Protein AF-A0AAU4YEI7-F1 (afdb_monomer_lite)

Structure (mmCIF, N/CA/C/O backbone):
data_AF-A0AAU4YEI7-F1
#
_entry.id   AF-A0AAU4YEI7-F1
#
loop_
_atom_site.group_PDB
_atom_site.id
_atom_site.type_symbol
_atom_site.label_atom_id
_atom_site.label_alt_id
_atom_site.label_comp_id
_atom_site.label_asym_id
_atom_site.label_entity_id
_atom_site.label_seq_id
_atom_site.pdbx_PDB_ins_code
_atom_site.Cartn_x
_atom_site.Cartn_y
_atom_site.Cartn_z
_atom_site.occupancy
_atom_site.B_iso_or_equiv
_atom_site.auth_seq_id
_atom_site.auth_comp_id
_atom_site.auth_asym_id
_atom_site.auth_atom_id
_atom_site.pdbx_PDB_model_num
ATOM 1 N N . MET A 1 1 ? -24.429 13.355 9.493 1.00 30.48 1 MET A N 1
ATOM 2 C CA . MET A 1 1 ? -24.087 12.668 8.229 1.00 30.48 1 MET A CA 1
ATOM 3 C C . MET A 1 1 ? -22.661 12.158 8.358 1.00 30.48 1 MET A C 1
ATOM 5 O O . MET A 1 1 ? -21.833 12.965 8.766 1.00 30.48 1 MET A O 1
ATOM 9 N N . PRO A 1 2 ? -22.349 10.875 8.114 1.00 37.34 2 PRO A N 1
ATOM 10 C CA . PRO A 1 2 ? -20.965 10.431 8.141 1.00 37.34 2 PRO A CA 1
ATOM 11 C C . PRO A 1 2 ? -20.303 10.882 6.838 1.00 37.34 2 PRO A C 1
ATOM 13 O O . PRO A 1 2 ? -20.630 10.393 5.761 1.00 37.34 2 PRO A O 1
ATOM 16 N N . SER A 1 3 ? -19.401 11.853 6.934 1.00 35.84 3 SER A N 1
ATOM 17 C CA . SER A 1 3 ? -18.434 12.154 5.884 1.00 35.84 3 SER A CA 1
ATOM 18 C C . SER A 1 3 ? -17.456 10.980 5.812 1.00 35.84 3 SER A C 1
ATOM 20 O O . SER A 1 3 ? -16.464 10.949 6.540 1.00 35.84 3 SER A O 1
ATOM 22 N N . GLY A 1 4 ? -17.804 9.960 5.026 1.00 42.59 4 GLY A N 1
ATOM 23 C CA . GLY A 1 4 ? -16.886 8.878 4.687 1.00 42.59 4 GLY A CA 1
ATOM 24 C C . GLY A 1 4 ? -15.695 9.446 3.922 1.00 42.59 4 GLY A C 1
ATOM 25 O O . GLY A 1 4 ? -15.856 10.381 3.137 1.00 42.59 4 GLY A O 1
ATOM 26 N N . LEU A 1 5 ? -14.502 8.914 4.179 1.00 44.06 5 LEU A N 1
ATOM 27 C CA . LEU A 1 5 ? -13.356 9.128 3.301 1.00 44.06 5 LEU A CA 1
ATOM 28 C C . LEU A 1 5 ? -13.780 8.661 1.900 1.00 44.06 5 LEU A C 1
ATOM 30 O O . LEU A 1 5 ? -14.183 7.508 1.739 1.00 44.06 5 LEU A O 1
ATOM 34 N N . GLY A 1 6 ? -13.790 9.577 0.928 1.00 38.44 6 GLY A N 1
ATOM 35 C CA . GLY A 1 6 ? -14.103 9.257 -0.461 1.00 38.44 6 GLY A CA 1
ATOM 36 C C . GLY A 1 6 ? -13.169 8.186 -1.017 1.00 38.44 6 GLY A C 1
ATOM 37 O O . GLY A 1 6 ? -12.098 7.927 -0.465 1.00 38.44 6 GLY A O 1
ATOM 38 N N . GLY A 1 7 ? -13.611 7.526 -2.089 1.00 37.34 7 GLY A N 1
ATOM 39 C CA . GLY A 1 7 ? -12.938 6.361 -2.659 1.00 37.34 7 GLY A CA 1
ATOM 40 C C . GLY A 1 7 ? -11.453 6.611 -2.917 1.00 37.34 7 GLY A C 1
ATOM 41 O O . GLY A 1 7 ? -11.084 7.507 -3.671 1.00 37.34 7 GLY A O 1
ATOM 42 N N . ILE A 1 8 ? -10.602 5.800 -2.294 1.00 43.31 8 ILE A N 1
ATOM 43 C CA . ILE A 1 8 ? -9.169 5.784 -2.571 1.00 43.31 8 ILE A CA 1
ATOM 44 C C . ILE A 1 8 ? -8.964 5.017 -3.875 1.00 43.31 8 ILE A C 1
ATOM 46 O O . ILE A 1 8 ? -9.230 3.816 -3.942 1.00 43.31 8 ILE A O 1
ATOM 50 N N . VAL A 1 9 ? -8.479 5.702 -4.909 1.00 44.22 9 VAL A N 1
ATOM 51 C CA . VAL A 1 9 ? -8.045 5.055 -6.150 1.00 44.22 9 VAL A CA 1
ATOM 52 C C . VAL A 1 9 ? -6.569 4.695 -6.010 1.00 44.22 9 VAL A C 1
ATOM 54 O O . VAL A 1 9 ? -5.694 5.560 -6.035 1.00 44.22 9 VAL A O 1
ATOM 57 N N . LEU A 1 10 ? -6.301 3.399 -5.855 1.00 48.78 10 LEU A N 1
ATOM 58 C CA . LEU A 1 10 ? -4.968 2.817 -5.996 1.00 48.78 10 LEU A CA 1
ATOM 59 C C . LEU A 1 10 ? -4.682 2.659 -7.486 1.00 48.78 10 LEU A C 1
ATOM 61 O O . LEU A 1 10 ? -5.135 1.707 -8.120 1.00 48.78 10 LEU A O 1
ATOM 65 N N . GLN A 1 11 ? -3.944 3.606 -8.046 1.00 58.12 11 GLN A N 1
ATOM 66 C CA . GLN A 1 11 ? -3.497 3.548 -9.430 1.00 58.12 11 GLN A CA 1
ATOM 67 C C . GLN A 1 11 ? -1.992 3.299 -9.447 1.00 58.12 11 GLN A C 1
ATOM 69 O O . GLN A 1 11 ? -1.275 3.735 -8.553 1.00 58.12 11 GLN A O 1
ATOM 74 N N . LEU A 1 12 ? -1.514 2.566 -10.443 1.00 53.91 12 LEU A N 1
ATOM 75 C CA . LEU A 1 12 ? -0.095 2.331 -10.646 1.00 53.91 12 LEU A CA 1
ATOM 76 C C . LEU A 1 12 ? 0.230 2.797 -12.061 1.00 53.91 12 LEU A C 1
ATOM 78 O O . LEU A 1 12 ? -0.452 2.420 -13.015 1.00 53.91 12 LEU A O 1
ATOM 82 N N . CYS A 1 13 ? 1.210 3.684 -12.186 1.00 49.12 13 CYS A N 1
ATOM 83 C CA . CYS A 1 13 ? 1.547 4.317 -13.453 1.00 49.12 13 CYS A CA 1
ATOM 84 C C . CYS A 1 13 ? 2.979 3.959 -13.831 1.00 49.12 13 CYS A C 1
ATOM 86 O O . CYS A 1 13 ? 3.903 4.131 -13.038 1.00 49.12 13 CYS A O 1
ATOM 88 N N . ARG A 1 14 ? 3.178 3.534 -15.080 1.00 47.06 14 ARG A N 1
ATOM 89 C CA . ARG A 1 14 ? 4.497 3.573 -15.709 1.00 47.06 14 ARG A CA 1
ATOM 90 C C . ARG A 1 14 ? 4.737 5.005 -16.181 1.00 47.06 14 ARG A C 1
ATOM 92 O O . ARG A 1 14 ? 3.956 5.526 -16.977 1.00 47.06 14 ARG A O 1
ATOM 99 N N . ALA A 1 15 ? 5.797 5.651 -15.702 1.00 45.31 15 ALA A N 1
ATOM 100 C CA . ALA A 1 15 ? 6.213 6.927 -16.268 1.00 45.31 15 ALA A CA 1
ATOM 101 C C . ALA A 1 15 ? 6.751 6.667 -17.684 1.00 45.31 15 ALA A C 1
ATOM 103 O O . ALA A 1 15 ? 7.748 5.967 -17.853 1.00 45.31 15 ALA A O 1
ATOM 104 N N . ALA A 1 16 ? 6.063 7.174 -18.708 1.00 44.84 16 ALA A N 1
ATOM 105 C CA . ALA A 1 16 ? 6.538 7.065 -20.080 1.00 44.84 16 ALA A CA 1
ATOM 106 C C . ALA A 1 16 ? 7.831 7.877 -20.247 1.00 44.84 16 ALA A C 1
ATOM 108 O O . ALA A 1 16 ? 7.880 9.061 -19.907 1.00 44.84 16 ALA A O 1
ATOM 109 N N . ASP A 1 17 ? 8.860 7.233 -20.791 1.00 43.81 17 ASP A N 1
ATOM 110 C CA . ASP A 1 17 ? 10.130 7.868 -21.122 1.00 43.81 17 ASP A CA 1
ATOM 111 C C . ASP A 1 17 ? 9.895 8.931 -22.209 1.00 43.81 17 ASP A C 1
ATOM 113 O O . ASP A 1 17 ? 9.336 8.656 -23.277 1.00 43.81 17 ASP A O 1
ATOM 117 N N . SER A 1 18 ? 10.276 10.175 -21.929 1.00 42.94 18 SER A N 1
ATOM 118 C CA . SER A 1 18 ? 9.958 11.349 -22.742 1.00 42.94 18 SER A CA 1
ATOM 119 C C . SER A 1 18 ? 10.780 11.392 -24.037 1.00 42.94 18 SER A C 1
ATOM 121 O O . SER A 1 18 ? 11.763 12.119 -24.161 1.00 42.94 18 SER A O 1
ATOM 123 N N . ARG A 1 19 ? 10.356 10.635 -25.059 1.00 45.50 19 ARG A N 1
ATOM 124 C CA . ARG A 1 19 ? 10.844 10.801 -26.439 1.00 45.50 19 ARG A CA 1
ATOM 125 C C . ARG A 1 19 ? 9.947 11.740 -27.247 1.00 45.50 19 ARG A C 1
ATOM 127 O O . ARG A 1 19 ? 8.724 11.713 -27.179 1.00 45.50 19 ARG A O 1
ATOM 134 N N . THR A 1 20 ? 10.618 12.591 -28.011 1.00 48.22 20 THR A N 1
ATOM 135 C CA . THR A 1 20 ? 10.152 13.754 -28.773 1.00 48.22 20 THR A CA 1
ATOM 136 C C . THR A 1 20 ? 8.913 13.472 -29.639 1.00 48.22 20 THR A C 1
ATOM 138 O O . THR A 1 20 ? 8.994 12.762 -30.640 1.00 48.22 20 THR A O 1
ATOM 141 N N . ALA A 1 21 ? 7.766 14.065 -29.295 1.00 42.81 21 ALA A N 1
ATOM 142 C CA . ALA A 1 21 ? 6.537 13.952 -30.082 1.00 42.81 21 ALA A CA 1
ATOM 143 C C . ALA A 1 21 ? 6.553 14.906 -31.295 1.00 42.81 21 ALA A C 1
ATOM 145 O O . ALA A 1 21 ? 6.668 16.122 -31.143 1.00 42.81 21 ALA A O 1
ATOM 146 N N . ARG A 1 22 ? 6.407 14.356 -32.510 1.00 49.16 22 ARG A N 1
ATOM 147 C CA . ARG A 1 22 ? 5.998 15.103 -33.714 1.00 49.16 22 ARG A CA 1
ATOM 148 C C . ARG A 1 22 ? 4.485 15.328 -33.670 1.00 49.16 22 ARG A C 1
ATOM 150 O O . ARG A 1 22 ? 3.746 14.378 -33.433 1.00 49.16 22 ARG A O 1
ATOM 157 N N . SER A 1 23 ? 4.036 16.551 -33.950 1.00 52.66 23 SER A N 1
ATOM 158 C CA . SER A 1 23 ? 2.614 16.917 -34.018 1.00 52.66 23 SER A CA 1
ATOM 159 C C . SER A 1 23 ? 1.862 16.119 -35.096 1.00 52.66 23 SER A C 1
ATOM 161 O O . SER A 1 23 ? 2.206 16.250 -36.275 1.00 52.66 23 SER A O 1
ATOM 163 N N . PRO A 1 24 ? 0.821 15.335 -34.755 1.00 55.19 24 PRO A N 1
ATOM 164 C CA . PRO A 1 24 ? -0.086 14.762 -35.742 1.00 55.19 24 PRO A CA 1
ATOM 165 C C . PRO A 1 24 ? -1.168 15.777 -36.141 1.00 55.19 24 PRO A C 1
ATOM 167 O O . PRO A 1 24 ? -1.613 16.590 -35.332 1.00 55.19 24 PRO A O 1
ATOM 170 N N . SER A 1 25 ? -1.596 15.715 -37.403 1.00 58.47 25 SER A N 1
ATOM 171 C CA . SER A 1 25 ? -2.730 16.483 -37.938 1.00 58.47 25 SER A CA 1
ATOM 172 C C . SER A 1 25 ? -4.076 15.967 -37.394 1.00 58.47 25 SER A C 1
ATOM 174 O O . SER A 1 25 ? -4.176 14.784 -37.063 1.00 58.47 25 SER A O 1
ATOM 176 N N . PRO A 1 26 ? -5.123 16.811 -37.307 1.00 59.41 26 PRO A N 1
ATOM 177 C CA . PRO A 1 26 ? -6.391 16.442 -36.689 1.00 59.41 26 PRO A CA 1
ATOM 178 C C . PRO A 1 26 ? -7.298 15.696 -37.680 1.00 59.41 26 PRO A C 1
ATOM 180 O O . PRO A 1 26 ? -8.096 16.306 -38.389 1.00 59.41 26 PRO A O 1
ATOM 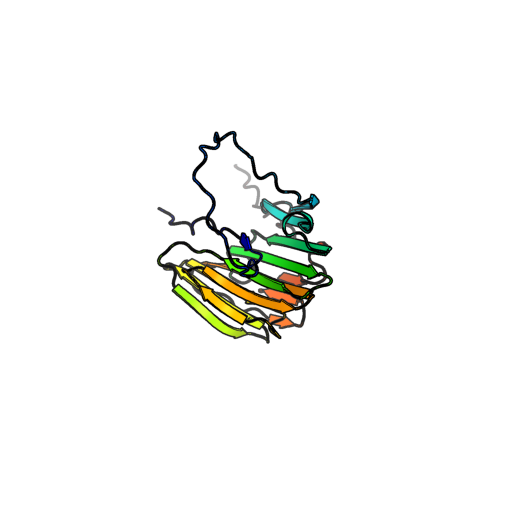183 N N . GLU A 1 27 ? -7.214 14.368 -37.715 1.00 57.75 27 GLU A N 1
ATOM 184 C CA . GLU A 1 27 ? -8.266 13.537 -38.311 1.00 57.75 27 GLU A CA 1
ATOM 185 C C . GLU A 1 27 ? -9.314 13.171 -37.252 1.00 57.75 27 GLU A C 1
ATOM 187 O O . GLU A 1 27 ? -8.992 12.700 -36.159 1.00 57.75 27 GLU A O 1
ATOM 192 N N . ARG A 1 28 ? -10.593 13.397 -37.582 1.00 58.09 28 ARG A N 1
ATOM 193 C CA . ARG A 1 28 ? -11.749 12.993 -36.769 1.00 58.09 28 ARG A CA 1
ATOM 194 C C . ARG A 1 28 ? -11.794 11.466 -36.665 1.00 58.09 28 ARG A C 1
ATOM 196 O O . ARG A 1 28 ? -12.335 10.812 -37.552 1.00 58.09 28 ARG A O 1
ATOM 203 N N . ARG A 1 29 ? -11.274 10.903 -35.573 1.00 50.47 29 ARG A N 1
ATOM 204 C CA . ARG A 1 29 ? -11.556 9.514 -35.190 1.00 50.47 29 ARG A CA 1
ATOM 205 C C . ARG A 1 2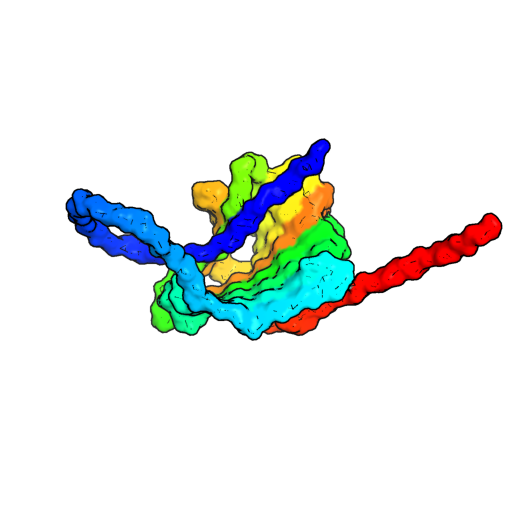9 ? -12.920 9.446 -34.512 1.00 50.47 29 ARG A C 1
ATOM 207 O O . ARG A 1 29 ? -13.190 10.180 -33.565 1.00 50.47 29 ARG A O 1
ATOM 214 N N . SER A 1 30 ? -13.778 8.579 -35.038 1.00 53.47 30 SER A N 1
ATOM 215 C CA . SER A 1 30 ? -15.005 8.140 -34.385 1.00 53.47 30 SER A CA 1
ATOM 216 C C . SER A 1 30 ? -14.660 7.521 -33.033 1.00 53.47 30 SER A C 1
ATOM 218 O O . SER A 1 30 ? -13.839 6.608 -32.971 1.00 53.47 30 SER A O 1
ATOM 220 N N . VAL A 1 31 ? -15.300 8.021 -31.978 1.00 52.00 31 VAL A N 1
ATOM 221 C CA . VAL A 1 31 ? -15.289 7.468 -30.620 1.00 52.00 31 VAL A CA 1
ATOM 222 C C . VAL A 1 31 ? -16.149 6.202 -30.639 1.00 52.00 31 VAL A C 1
ATOM 224 O O . VAL A 1 31 ? -17.296 6.212 -30.216 1.00 52.00 31 VAL A O 1
ATOM 227 N N . ALA A 1 32 ? -15.658 5.150 -31.288 1.00 53.41 32 ALA A N 1
ATOM 228 C CA . ALA A 1 32 ? -16.102 3.809 -30.951 1.00 53.41 32 ALA A CA 1
ATOM 229 C C . ALA A 1 32 ? -15.330 3.452 -29.685 1.00 53.41 32 ALA A C 1
ATOM 231 O O . ALA A 1 32 ? -14.108 3.595 -29.674 1.00 53.41 32 ALA A O 1
ATOM 232 N N . ASP A 1 33 ? -16.069 3.111 -28.636 1.00 50.59 33 ASP A N 1
ATOM 233 C CA . ASP A 1 33 ? -15.592 2.768 -27.303 1.00 50.59 33 ASP A CA 1
ATOM 234 C C . ASP A 1 33 ? -14.493 1.702 -27.380 1.00 50.59 33 ASP A C 1
ATOM 236 O O . ASP A 1 33 ? -14.754 0.501 -27.396 1.00 50.59 33 ASP A O 1
ATOM 240 N N . ASP A 1 34 ? -13.244 2.154 -27.470 1.00 51.34 34 ASP A N 1
ATOM 241 C CA . ASP A 1 34 ? -12.070 1.323 -27.253 1.00 51.34 34 ASP A CA 1
ATOM 242 C C . ASP A 1 34 ? -12.012 1.132 -25.736 1.00 51.34 34 ASP A C 1
ATOM 244 O O . ASP A 1 34 ? -11.332 1.864 -25.009 1.00 51.34 34 ASP A O 1
ATOM 24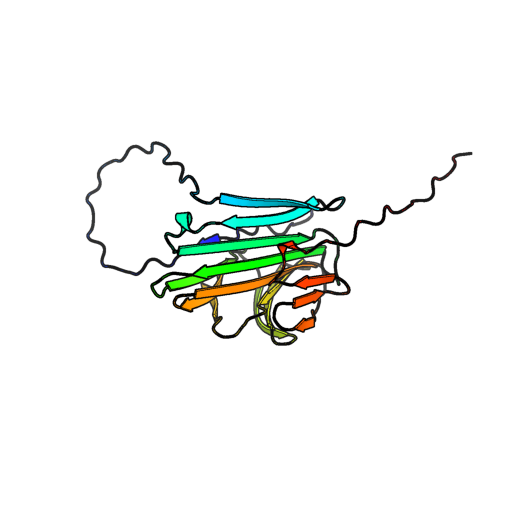8 N N . GLU A 1 35 ? -12.876 0.241 -25.235 1.00 55.97 35 GLU A N 1
ATOM 249 C CA . GLU A 1 35 ? -12.800 -0.249 -23.870 1.00 55.97 35 GLU A CA 1
ATOM 250 C C . GLU A 1 35 ? -11.360 -0.709 -23.682 1.00 55.97 35 GLU A C 1
ATOM 252 O O . GLU A 1 35 ? -10.911 -1.679 -24.294 1.00 55.97 35 GLU A O 1
ATOM 257 N N . CYS A 1 36 ? -10.604 0.036 -22.879 1.00 61.44 36 CYS A N 1
ATOM 258 C CA . CYS A 1 36 ? -9.258 -0.344 -22.497 1.00 61.44 36 CYS A CA 1
ATOM 259 C C . CYS A 1 36 ? -9.388 -1.582 -21.602 1.00 61.44 36 CYS A C 1
ATOM 261 O O . CYS A 1 36 ? -9.448 -1.483 -20.376 1.00 61.44 36 CYS A O 1
ATOM 263 N N . LEU A 1 37 ? -9.551 -2.749 -22.229 1.00 74.88 37 LEU A N 1
ATOM 264 C CA . LEU A 1 37 ? -9.677 -4.020 -21.544 1.00 74.88 37 LEU A CA 1
ATOM 265 C C . LEU A 1 37 ? -8.350 -4.279 -20.840 1.00 74.88 37 LEU A C 1
ATOM 267 O O . LEU A 1 37 ? -7.306 -4.431 -21.480 1.00 74.88 37 LEU A O 1
ATOM 271 N N . GLY A 1 38 ? -8.391 -4.319 -19.509 1.00 83.56 38 GLY A N 1
ATOM 272 C CA . GLY A 1 38 ? -7.241 -4.727 -18.718 1.00 83.56 38 GLY A CA 1
ATOM 273 C C . GLY A 1 38 ? -6.786 -6.118 -19.161 1.00 83.56 38 GLY A C 1
ATOM 274 O O . GLY A 1 38 ? -7.562 -7.068 -19.139 1.00 83.56 38 GLY A O 1
ATOM 275 N N . ARG A 1 39 ? -5.515 -6.242 -19.538 1.00 92.06 39 ARG A N 1
ATOM 276 C CA . ARG A 1 39 ? -4.830 -7.492 -19.902 1.00 92.06 39 ARG A CA 1
ATOM 277 C C . ARG A 1 39 ? -4.277 -8.239 -18.679 1.00 92.06 39 ARG A C 1
ATOM 279 O O . ARG A 1 39 ? -3.418 -9.100 -18.826 1.00 92.06 39 ARG A O 1
ATOM 286 N N . GLY A 1 40 ? -4.714 -7.879 -17.473 1.00 93.38 40 GLY A N 1
ATOM 287 C CA . GLY A 1 40 ? -4.292 -8.542 -16.238 1.00 93.38 40 GLY A CA 1
ATOM 288 C C . GLY A 1 40 ? -5.049 -9.846 -15.993 1.00 93.38 40 GLY A C 1
ATOM 289 O O . GLY A 1 40 ? -6.136 -10.053 -16.530 1.00 93.38 40 GLY A O 1
ATOM 290 N N . ALA A 1 41 ? -4.495 -10.702 -15.142 1.00 96.75 41 ALA A N 1
ATOM 291 C CA . ALA A 1 41 ? -5.107 -11.944 -14.692 1.00 96.75 41 ALA A CA 1
ATOM 292 C C . ALA A 1 41 ? -5.251 -11.955 -13.165 1.00 96.75 41 ALA A C 1
ATOM 294 O O . ALA A 1 41 ? -4.359 -11.523 -12.436 1.00 96.75 41 ALA A O 1
ATOM 295 N N . THR A 1 42 ? -6.369 -12.483 -12.667 1.00 97.69 42 THR A N 1
ATOM 296 C CA . THR A 1 42 ? -6.492 -12.869 -11.256 1.00 97.69 42 THR A CA 1
ATOM 297 C C . THR A 1 42 ? -5.899 -14.258 -11.080 1.00 97.69 42 THR A C 1
ATOM 299 O O . THR A 1 42 ? -6.356 -15.204 -11.717 1.00 97.69 42 THR A O 1
ATOM 302 N N . LEU A 1 43 ? -4.890 -14.372 -10.220 1.00 97.94 43 LEU A N 1
ATOM 303 C CA . LEU A 1 43 ? -4.231 -15.636 -9.895 1.00 97.94 43 LEU A CA 1
ATOM 304 C C . LEU A 1 43 ? -4.976 -16.367 -8.776 1.00 97.94 43 LEU A C 1
ATOM 306 O O . LEU A 1 43 ? -5.217 -17.569 -8.858 1.00 97.94 43 LEU A O 1
ATOM 310 N N . GLU A 1 44 ? -5.387 -15.623 -7.748 1.00 98.25 44 GLU A N 1
ATOM 311 C CA . GLU A 1 44 ? -6.144 -16.142 -6.613 1.00 98.25 44 GLU A CA 1
ATOM 312 C C . GLU A 1 44 ? -7.087 -15.064 -6.071 1.00 98.25 44 GLU A C 1
ATOM 314 O O . GLU A 1 44 ? -6.757 -13.878 -6.045 1.00 98.25 44 GLU A O 1
ATOM 319 N N . SER A 1 45 ? -8.261 -15.473 -5.595 1.00 98.00 45 SER A N 1
ATOM 320 C CA . SER A 1 45 ? -9.121 -14.630 -4.771 1.00 98.00 45 SER A CA 1
ATOM 321 C C . SER A 1 45 ? -9.846 -15.477 -3.734 1.00 98.00 45 SER A C 1
ATOM 323 O O . SER A 1 45 ? -10.309 -16.579 -4.032 1.00 98.00 45 SER A O 1
ATOM 325 N N . ARG A 1 46 ? -9.958 -14.957 -2.513 1.00 97.44 46 ARG A N 1
ATOM 326 C CA . ARG A 1 46 ? -10.723 -15.588 -1.433 1.00 97.44 46 ARG A CA 1
ATOM 327 C C . ARG A 1 46 ? -11.305 -14.534 -0.504 1.00 97.44 46 ARG A C 1
ATOM 329 O O . ARG A 1 46 ? -10.647 -13.549 -0.181 1.00 97.44 46 ARG A O 1
ATOM 336 N N . ALA A 1 47 ? -12.524 -14.766 -0.040 1.00 96.94 47 ALA A N 1
ATOM 337 C CA . ALA A 1 47 ? -13.133 -13.956 1.007 1.00 96.94 47 ALA A CA 1
ATOM 338 C C . ALA A 1 47 ? -12.737 -14.485 2.390 1.00 96.94 47 ALA A C 1
ATOM 340 O O . ALA A 1 47 ? -12.551 -15.689 2.578 1.00 96.94 47 ALA A O 1
ATOM 341 N N . TYR A 1 48 ? -12.649 -13.588 3.368 1.00 94.94 48 TYR A N 1
ATOM 342 C CA . TYR A 1 48 ? -12.533 -13.962 4.770 1.00 94.94 48 TYR A CA 1
ATOM 343 C C . TYR A 1 48 ? -13.915 -14.062 5.408 1.00 94.94 48 TYR A C 1
ATOM 345 O O . TYR A 1 48 ? -14.741 -13.151 5.305 1.00 94.94 48 TYR A O 1
ATOM 353 N N . GLU A 1 49 ? -14.159 -15.177 6.088 1.00 91.25 49 GLU A N 1
ATOM 354 C CA . GLU A 1 49 ? -15.433 -15.445 6.742 1.00 91.25 49 GLU A CA 1
ATOM 355 C C . GLU A 1 49 ? -15.751 -14.383 7.807 1.00 91.25 49 GLU A C 1
ATOM 357 O O . GLU A 1 49 ? -14.901 -14.004 8.613 1.00 91.25 49 GLU A O 1
ATOM 362 N N . GLY A 1 50 ? -16.990 -13.885 7.795 1.00 88.69 50 GLY A N 1
ATOM 363 C CA . GLY A 1 50 ? -17.530 -13.054 8.873 1.00 88.69 50 GLY A CA 1
ATOM 364 C C . GLY A 1 50 ? -17.006 -11.616 8.968 1.00 88.69 50 GLY A C 1
ATOM 365 O O . GLY A 1 50 ? -17.277 -10.968 9.977 1.00 88.69 50 GLY A O 1
ATOM 366 N N . GLN A 1 51 ? -16.276 -11.104 7.969 1.00 88.50 51 GLN A N 1
ATOM 367 C CA . GLN A 1 51 ? -15.787 -9.714 7.986 1.00 88.50 51 GLN A CA 1
ATOM 368 C C . GLN A 1 51 ? -15.910 -8.947 6.660 1.00 88.50 51 GLN A C 1
ATOM 370 O O . GLN A 1 51 ? -15.800 -7.728 6.660 1.00 88.50 51 GLN A O 1
ATOM 375 N N . GLY A 1 52 ? -16.143 -9.620 5.527 1.00 86.56 52 GLY A N 1
ATOM 376 C CA . GLY A 1 52 ? -16.289 -8.966 4.215 1.00 86.56 52 GLY A CA 1
ATOM 377 C C . GLY A 1 52 ? -14.975 -8.535 3.547 1.00 86.56 52 GLY A C 1
ATOM 378 O O . GLY A 1 52 ? -14.999 -8.096 2.401 1.00 86.56 52 GLY A O 1
ATOM 379 N N . GLY A 1 53 ? -13.842 -8.678 4.240 1.00 95.75 53 GLY A N 1
ATOM 380 C CA . GLY A 1 53 ? -12.501 -8.583 3.668 1.00 95.75 53 GLY A CA 1
ATOM 381 C C . GLY A 1 53 ? -12.095 -9.842 2.893 1.00 95.75 53 GLY A C 1
ATOM 382 O O . GLY A 1 53 ? -12.880 -10.779 2.721 1.00 95.75 53 GLY A O 1
ATOM 383 N N . GLY A 1 54 ? -10.846 -9.894 2.442 1.00 97.44 54 GLY A N 1
ATOM 384 C CA . GLY A 1 54 ? -10.347 -11.024 1.667 1.00 97.44 54 GLY A CA 1
ATOM 385 C C . GLY A 1 54 ? -8.897 -10.886 1.236 1.00 97.44 54 GLY A C 1
ATOM 386 O O . GLY A 1 54 ? -8.190 -9.963 1.634 1.00 97.44 54 GLY A O 1
ATOM 387 N N . PHE A 1 55 ? -8.480 -11.821 0.395 1.00 98.31 55 PHE A N 1
ATOM 388 C CA . PHE A 1 55 ? -7.202 -11.802 -0.293 1.00 98.31 55 PHE A CA 1
ATOM 389 C C . PHE A 1 55 ? -7.408 -11.824 -1.802 1.00 98.31 55 PHE A C 1
ATOM 391 O O . PHE A 1 55 ? -8.345 -12.451 -2.311 1.00 98.31 55 PHE A O 1
ATOM 398 N N . LEU A 1 56 ? -6.502 -11.156 -2.500 1.00 98.50 56 LEU A N 1
ATOM 399 C CA . LEU A 1 56 ? -6.442 -11.096 -3.944 1.00 98.50 56 LEU A CA 1
ATOM 400 C C . LEU A 1 56 ? -4.981 -11.171 -4.391 1.00 98.50 56 LEU A C 1
ATOM 402 O O . LEU A 1 56 ? -4.149 -10.421 -3.890 1.00 98.50 56 LEU A O 1
ATOM 406 N N . SER A 1 57 ? -4.708 -12.032 -5.366 1.00 98.50 57 SER A N 1
ATOM 407 C CA . SER A 1 57 ? -3.433 -12.117 -6.071 1.00 98.50 57 SER A CA 1
ATOM 408 C C . SER A 1 57 ? -3.653 -11.846 -7.555 1.00 98.50 57 SER A C 1
ATOM 410 O O . SER A 1 57 ? -4.552 -12.428 -8.173 1.00 98.50 57 SER A O 1
ATOM 412 N N . LEU A 1 58 ? -2.871 -10.935 -8.127 1.00 98.38 58 LEU A N 1
ATOM 413 C CA . LEU A 1 58 ? -3.010 -10.449 -9.496 1.00 98.38 58 LEU A CA 1
ATOM 414 C C . LEU A 1 58 ? -1.675 -10.497 -10.235 1.00 98.38 58 LEU A C 1
ATOM 416 O O . LEU A 1 58 ? -0.640 -10.120 -9.689 1.00 98.38 58 LEU A O 1
ATOM 420 N N . ASP A 1 59 ? -1.744 -10.827 -11.519 1.00 98.06 59 ASP A N 1
ATOM 421 C CA . ASP A 1 59 ? -0.679 -10.598 -12.486 1.00 98.06 59 ASP A CA 1
ATOM 422 C C . ASP A 1 59 ? -1.110 -9.511 -13.477 1.00 98.06 59 ASP A C 1
ATOM 424 O O . ASP A 1 59 ? -2.084 -9.648 -14.216 1.00 98.06 59 ASP A O 1
ATOM 428 N N . GLY A 1 60 ? -0.392 -8.396 -13.474 1.00 96.62 60 GLY A N 1
ATOM 429 C CA . GLY A 1 60 ? -0.608 -7.255 -14.347 1.00 96.62 60 GLY A CA 1
ATOM 430 C C . GLY A 1 60 ? 0.475 -7.063 -15.403 1.00 96.62 60 GLY A C 1
ATOM 431 O O . GLY A 1 60 ? 0.480 -5.999 -16.016 1.00 96.62 60 GLY A O 1
ATOM 432 N N . HIS A 1 61 ? 1.404 -8.000 -15.620 1.00 97.06 61 HIS A N 1
ATOM 433 C CA . HIS A 1 61 ? 2.601 -7.739 -16.441 1.00 97.06 61 HIS A CA 1
ATOM 434 C C . HIS A 1 61 ? 2.257 -7.281 -17.870 1.00 97.06 61 HIS A C 1
ATOM 436 O O . HIS A 1 61 ? 2.862 -6.340 -18.386 1.00 97.06 61 HIS A O 1
ATOM 442 N N . LEU A 1 62 ? 1.192 -7.831 -18.467 1.00 94.44 62 LEU A N 1
ATOM 443 C CA . LEU A 1 62 ? 0.689 -7.410 -19.780 1.00 94.44 62 LEU A CA 1
ATOM 444 C C . LEU A 1 62 ? 0.071 -6.001 -19.784 1.00 94.44 62 LEU A C 1
ATOM 446 O O . LEU A 1 62 ? 0.029 -5.361 -20.833 1.00 94.44 62 LEU A O 1
ATOM 450 N N . ASN A 1 63 ? -0.416 -5.489 -18.650 1.00 92.50 63 ASN A N 1
ATOM 451 C CA . ASN A 1 63 ? -0.899 -4.104 -18.562 1.00 92.50 63 ASN A CA 1
ATOM 452 C C . ASN A 1 63 ? 0.252 -3.100 -18.619 1.00 92.50 63 ASN A C 1
ATOM 454 O O . ASN A 1 63 ? 0.093 -2.025 -19.189 1.00 92.50 63 ASN A O 1
ATOM 458 N N . TYR A 1 64 ? 1.396 -3.449 -18.031 1.00 91.94 64 TYR A N 1
ATOM 459 C CA . TYR A 1 64 ? 2.552 -2.555 -17.932 1.00 91.94 64 TYR A CA 1
ATOM 460 C C . TYR A 1 64 ? 3.610 -2.802 -19.012 1.00 91.94 64 TYR A C 1
ATOM 462 O O . TYR A 1 64 ? 4.507 -1.970 -19.177 1.00 91.94 64 TYR A O 1
ATOM 470 N N . GLU A 1 65 ? 3.486 -3.912 -19.748 1.00 94.75 65 GLU A N 1
ATOM 471 C CA . GLU A 1 65 ? 4.449 -4.371 -20.753 1.00 94.75 65 GLU A CA 1
ATOM 472 C C . GLU A 1 65 ? 5.849 -4.515 -20.144 1.00 94.75 65 GLU A C 1
ATOM 474 O O . GLU A 1 65 ? 6.814 -3.906 -20.606 1.00 94.75 65 GLU A O 1
ATOM 479 N N . VAL A 1 66 ? 5.903 -5.288 -19.058 1.00 96.38 66 VAL A N 1
ATOM 480 C CA . VAL A 1 66 ? 7.110 -5.680 -18.311 1.00 96.38 66 VAL A CA 1
ATOM 481 C C . VAL A 1 66 ? 7.118 -7.201 -18.135 1.00 96.38 66 VAL A C 1
ATOM 483 O O . VAL A 1 66 ? 6.099 -7.852 -18.372 1.00 96.38 66 VAL A O 1
ATOM 486 N N . GLU A 1 67 ? 8.238 -7.781 -17.704 1.00 98.19 67 GLU A N 1
ATOM 487 C CA . GLU A 1 67 ? 8.348 -9.234 -17.487 1.00 98.19 67 GLU A CA 1
ATOM 488 C C . GLU A 1 67 ? 7.558 -9.715 -16.262 1.00 98.19 67 GLU A C 1
ATOM 490 O O . GLU A 1 67 ? 6.994 -10.808 -16.278 1.00 98.19 67 GLU A O 1
ATOM 495 N N . LYS A 1 68 ? 7.482 -8.897 -15.205 1.00 98.19 68 LYS A N 1
ATOM 496 C CA . LYS A 1 68 ? 6.723 -9.195 -13.985 1.00 98.19 68 LYS A CA 1
ATOM 497 C C . LYS A 1 68 ? 6.025 -7.946 -13.459 1.00 98.19 68 LYS A C 1
ATOM 499 O O . LYS A 1 68 ? 6.654 -6.904 -13.293 1.00 98.19 68 LYS A O 1
ATOM 504 N N . ALA A 1 69 ? 4.745 -8.081 -13.121 1.00 97.94 69 ALA A N 1
ATOM 505 C CA . ALA A 1 69 ? 4.008 -7.119 -12.306 1.00 97.94 69 ALA A CA 1
ATOM 506 C C . ALA A 1 69 ? 2.973 -7.866 -11.461 1.00 97.94 69 ALA A C 1
ATOM 508 O O . ALA A 1 69 ? 1.834 -8.055 -11.875 1.00 97.94 69 ALA A O 1
ATOM 509 N N . HIS A 1 70 ? 3.389 -8.322 -10.288 1.00 98.44 70 HIS A N 1
ATOM 510 C CA . HIS A 1 70 ? 2.569 -9.109 -9.370 1.00 98.44 70 HIS A CA 1
ATOM 511 C C . HIS A 1 70 ? 2.042 -8.206 -8.254 1.00 98.44 70 HIS A C 1
ATOM 513 O O . HIS A 1 70 ? 2.811 -7.411 -7.717 1.00 98.44 70 HIS A O 1
ATOM 519 N N . ARG A 1 71 ? 0.765 -8.346 -7.883 1.00 98.50 71 ARG A N 1
ATOM 520 C CA . ARG A 1 71 ? 0.194 -7.763 -6.659 1.00 98.50 71 ARG A CA 1
ATOM 521 C C . ARG A 1 71 ? -0.447 -8.834 -5.790 1.00 98.50 71 ARG A C 1
ATOM 523 O O . ARG A 1 71 ? -1.391 -9.475 -6.238 1.00 98.50 71 ARG A O 1
ATOM 530 N N . ASP A 1 72 ? -0.015 -8.923 -4.541 1.00 98.69 72 ASP A N 1
ATOM 531 C CA . ASP A 1 72 ? -0.747 -9.598 -3.474 1.00 98.69 72 ASP A CA 1
ATOM 532 C C . ASP A 1 72 ? -1.362 -8.557 -2.539 1.00 98.69 72 ASP A C 1
ATOM 534 O O . ASP A 1 72 ? -0.724 -7.575 -2.154 1.00 98.69 72 ASP A O 1
ATOM 538 N N . LEU A 1 73 ? -2.632 -8.748 -2.195 1.00 98.50 73 LEU A N 1
ATOM 539 C CA . LEU A 1 73 ? -3.409 -7.785 -1.432 1.00 98.50 73 LEU A CA 1
ATOM 540 C C . LEU A 1 73 ? -4.297 -8.494 -0.415 1.00 98.50 73 LEU A C 1
ATOM 542 O O . LEU A 1 73 ? -5.084 -9.372 -0.758 1.00 98.50 73 LEU A O 1
ATOM 546 N N . VAL A 1 74 ? -4.194 -8.067 0.837 1.00 98.38 74 VAL A N 1
ATOM 547 C CA . VAL A 1 74 ? -5.064 -8.457 1.948 1.00 98.38 74 VAL A CA 1
ATOM 548 C C . VAL A 1 74 ? -5.904 -7.252 2.343 1.00 98.38 74 VAL A C 1
ATOM 550 O O . VAL A 1 74 ? -5.371 -6.159 2.521 1.00 98.38 74 VAL A O 1
ATOM 553 N N . VAL A 1 75 ? -7.203 -7.462 2.535 1.00 98.12 75 VAL A N 1
ATOM 554 C CA . VAL A 1 75 ? -8.114 -6.508 3.176 1.00 98.12 75 VAL A CA 1
ATOM 555 C C . VAL A 1 75 ? -8.668 -7.161 4.436 1.00 98.12 75 VAL A C 1
ATOM 557 O O . VAL A 1 75 ? -9.407 -8.141 4.345 1.00 98.12 75 VAL A O 1
ATOM 560 N N . ASP A 1 76 ? -8.327 -6.612 5.599 1.00 96.69 76 ASP A N 1
ATOM 561 C CA . ASP A 1 76 ? -8.886 -6.983 6.899 1.00 96.69 76 ASP A CA 1
ATOM 562 C C . ASP A 1 76 ? -9.824 -5.865 7.368 1.00 96.69 76 ASP A C 1
ATOM 564 O O . ASP A 1 76 ? -9.393 -4.766 7.708 1.00 96.69 76 ASP A O 1
ATOM 568 N N . LEU A 1 77 ? -11.128 -6.128 7.345 1.00 96.38 77 LEU A N 1
ATOM 569 C CA . LEU A 1 77 ? -12.176 -5.185 7.743 1.00 96.38 77 LEU A CA 1
ATOM 570 C C . LEU A 1 77 ? -12.548 -5.300 9.226 1.00 96.38 77 LEU A C 1
ATOM 572 O O . LEU A 1 77 ? -13.509 -4.672 9.673 1.00 96.38 77 LEU A O 1
ATOM 576 N N . ARG A 1 78 ? -11.830 -6.123 9.996 1.00 95.06 78 ARG A N 1
ATOM 577 C CA . ARG A 1 78 ? -11.999 -6.175 11.448 1.00 95.06 78 ARG A CA 1
ATOM 578 C C . ARG A 1 78 ? -11.252 -5.005 12.095 1.00 95.06 78 ARG A C 1
ATOM 580 O O . ARG A 1 78 ? -10.177 -4.636 11.623 1.00 95.06 78 ARG A O 1
ATOM 587 N N . PRO A 1 79 ? -11.731 -4.511 13.248 1.00 95.50 79 PRO A N 1
ATOM 588 C CA . PRO A 1 79 ? -10.937 -3.618 14.072 1.00 95.50 79 PRO A CA 1
ATOM 589 C C . PRO A 1 79 ? -9.665 -4.318 14.567 1.00 95.50 79 PRO A C 1
ATOM 591 O O . PRO A 1 79 ? -9.734 -5.370 15.210 1.00 95.50 79 PRO A O 1
ATOM 594 N N . VAL A 1 80 ? -8.500 -3.734 14.293 1.00 94.81 80 VAL A N 1
ATOM 595 C CA . VAL A 1 80 ? -7.189 -4.319 14.606 1.00 94.81 80 VAL A CA 1
ATOM 596 C C . VAL A 1 80 ? -6.265 -3.250 15.173 1.00 94.81 80 VAL A C 1
ATOM 598 O O . VAL A 1 80 ? -5.959 -2.267 14.509 1.00 94.81 80 VAL A O 1
ATOM 601 N N . GLY A 1 81 ? -5.805 -3.442 16.414 1.00 95.88 81 GLY A N 1
ATOM 602 C CA . GLY A 1 81 ? -4.784 -2.598 17.050 1.00 95.88 81 GLY A CA 1
ATOM 603 C C . GLY A 1 81 ? -5.062 -1.089 16.996 1.00 95.88 81 GLY A C 1
ATOM 604 O O . GLY A 1 81 ? -4.128 -0.308 16.865 1.00 95.88 81 GLY A O 1
ATOM 605 N N . GLY A 1 82 ? -6.335 -0.686 17.081 1.00 96.38 82 GLY A N 1
ATOM 606 C CA . GLY A 1 82 ? -6.769 0.715 17.020 1.00 96.38 82 GLY A CA 1
ATOM 607 C C . GLY A 1 82 ? -7.167 1.215 15.626 1.00 96.38 82 GLY A C 1
ATOM 608 O O . GLY A 1 82 ? -7.686 2.321 15.521 1.00 96.38 82 GLY A O 1
ATOM 609 N N . ALA A 1 83 ? -6.967 0.420 14.574 1.00 98.06 83 ALA A N 1
ATOM 610 C CA . ALA A 1 83 ? -7.531 0.666 13.251 1.00 98.06 83 ALA A CA 1
ATOM 611 C C . ALA A 1 83 ? -8.939 0.069 13.131 1.00 98.06 83 ALA A C 1
ATOM 613 O O . ALA A 1 83 ? -9.223 -0.962 13.741 1.00 98.06 83 ALA A O 1
ATOM 614 N N . ASP A 1 84 ? -9.782 0.689 12.307 1.00 97.50 84 ASP A N 1
ATOM 615 C CA . ASP A 1 84 ? -11.088 0.157 11.905 1.00 97.50 84 ASP A CA 1
ATOM 616 C C . ASP A 1 84 ? -10.936 -0.902 10.803 1.00 97.50 84 ASP A C 1
ATOM 618 O O . ASP A 1 84 ? -11.692 -1.871 10.770 1.00 97.50 84 ASP A O 1
ATOM 622 N N . SER A 1 85 ? -9.951 -0.728 9.916 1.00 97.62 85 SER A N 1
ATOM 623 C CA . SER A 1 85 ? -9.555 -1.729 8.925 1.00 97.62 85 SER A CA 1
ATOM 624 C C . SER A 1 85 ? -8.102 -1.561 8.484 1.00 97.62 85 SER A C 1
ATOM 626 O O . SER A 1 85 ? -7.470 -0.520 8.703 1.00 97.62 85 SER A O 1
ATOM 628 N N . VAL A 1 86 ? -7.564 -2.615 7.873 1.00 98.31 86 VAL A N 1
ATOM 629 C CA . VAL A 1 86 ? -6.186 -2.694 7.390 1.00 98.31 86 VAL A CA 1
ATOM 630 C C . VAL A 1 86 ? -6.159 -3.248 5.967 1.00 98.31 86 VAL A C 1
ATOM 632 O O . VAL A 1 86 ? -6.892 -4.173 5.625 1.00 98.31 86 VAL A O 1
ATOM 635 N N . ILE A 1 87 ? -5.287 -2.687 5.135 1.00 98.62 87 ILE A N 1
ATOM 636 C CA . ILE A 1 87 ? -4.977 -3.169 3.792 1.00 98.62 87 ILE A CA 1
ATOM 637 C C . ILE A 1 87 ? -3.473 -3.420 3.742 1.00 98.62 87 ILE A C 1
ATOM 639 O O . ILE A 1 87 ? -2.698 -2.491 3.942 1.00 98.62 87 ILE A O 1
ATOM 643 N N . ALA A 1 88 ? -3.046 -4.649 3.469 1.00 98.56 88 ALA A N 1
ATOM 644 C CA . ALA A 1 88 ? -1.637 -4.970 3.243 1.00 98.56 88 ALA A CA 1
ATOM 645 C C . ALA A 1 88 ? -1.421 -5.298 1.766 1.00 98.56 88 ALA A C 1
ATOM 647 O O . ALA A 1 88 ? -2.206 -6.038 1.176 1.00 98.56 88 ALA A O 1
ATOM 648 N N . VAL A 1 89 ? -0.380 -4.720 1.174 1.00 98.62 89 VAL A N 1
ATOM 649 C CA . VAL A 1 89 ? -0.076 -4.801 -0.255 1.00 98.62 89 VAL A CA 1
ATOM 650 C C . VAL A 1 89 ? 1.391 -5.164 -0.437 1.00 98.62 89 VAL A C 1
ATOM 652 O O . VAL A 1 89 ? 2.273 -4.501 0.117 1.00 98.62 89 VAL A O 1
ATOM 655 N N . HIS A 1 90 ? 1.640 -6.186 -1.249 1.00 98.50 90 HIS A N 1
ATOM 656 C CA . HIS A 1 90 ? 2.950 -6.495 -1.807 1.00 98.50 90 HIS A CA 1
ATOM 657 C C . HIS A 1 90 ? 2.873 -6.388 -3.327 1.00 98.50 90 HIS A C 1
ATOM 659 O O . HIS A 1 90 ? 2.233 -7.214 -3.976 1.00 98.50 90 HIS A O 1
ATOM 665 N N . ASP A 1 91 ? 3.515 -5.363 -3.884 1.00 98.50 91 ASP A N 1
ATOM 666 C CA . ASP A 1 91 ? 3.664 -5.224 -5.332 1.00 98.50 91 ASP A CA 1
ATOM 667 C C . ASP A 1 91 ? 5.106 -5.524 -5.741 1.00 98.50 91 ASP A C 1
ATOM 669 O O . ASP A 1 91 ? 6.035 -4.877 -5.255 1.00 98.50 91 ASP A O 1
ATOM 673 N N . ALA A 1 92 ? 5.296 -6.460 -6.668 1.00 98.19 92 ALA A N 1
ATOM 674 C CA . ALA A 1 92 ? 6.606 -6.854 -7.171 1.00 98.19 92 ALA A CA 1
ATOM 675 C C . ALA A 1 92 ? 6.686 -6.698 -8.693 1.00 98.19 92 ALA A C 1
ATOM 677 O O . ALA A 1 92 ? 5.947 -7.345 -9.441 1.00 98.19 92 ALA A O 1
ATOM 678 N N . PHE A 1 93 ? 7.641 -5.891 -9.145 1.00 98.19 93 PHE A N 1
ATOM 679 C CA . PHE A 1 93 ? 7.929 -5.627 -10.550 1.00 98.19 93 PHE A CA 1
ATOM 680 C C . PHE A 1 93 ? 9.335 -6.086 -10.913 1.00 98.19 93 PHE A C 1
ATOM 682 O O . PHE A 1 93 ? 10.260 -5.936 -10.112 1.00 98.19 93 PHE A O 1
ATOM 689 N N . ALA A 1 94 ? 9.492 -6.606 -12.127 1.00 98.19 94 ALA A N 1
ATOM 690 C CA . ALA A 1 94 ? 10.791 -6.902 -12.717 1.00 98.19 94 ALA A CA 1
ATOM 691 C C . ALA A 1 94 ? 10.742 -6.755 -14.243 1.00 98.19 94 ALA A C 1
ATOM 693 O O . ALA A 1 94 ? 9.710 -7.023 -14.867 1.00 98.19 94 ALA A O 1
ATOM 694 N N . ASP A 1 95 ? 11.862 -6.341 -14.825 1.00 97.94 95 ASP A N 1
ATOM 695 C CA . ASP A 1 95 ? 12.102 -6.314 -16.266 1.00 97.94 95 ASP A CA 1
ATOM 696 C C . ASP A 1 95 ? 13.614 -6.354 -16.564 1.00 97.94 95 ASP A C 1
ATOM 698 O O . ASP A 1 95 ? 14.452 -6.065 -15.707 1.00 97.94 95 ASP A O 1
ATOM 702 N N . SER A 1 96 ? 13.969 -6.656 -17.810 1.00 97.69 96 SER A N 1
ATOM 703 C CA . SER A 1 96 ? 15.341 -6.662 -18.329 1.00 97.69 96 SER A CA 1
ATOM 704 C C . SER A 1 96 ? 15.974 -5.267 -18.454 1.00 97.69 96 SER A C 1
ATOM 706 O O . SER A 1 96 ? 17.195 -5.148 -18.604 1.00 97.69 96 SER A O 1
ATOM 708 N N . VAL A 1 97 ? 15.172 -4.198 -18.394 1.00 96.38 97 VAL A N 1
ATOM 709 C CA . VAL A 1 97 ? 15.624 -2.801 -18.461 1.00 96.38 97 VAL A CA 1
ATOM 710 C C . VAL A 1 97 ? 15.185 -2.026 -17.223 1.00 96.38 97 VAL A C 1
ATOM 712 O O . VAL A 1 97 ? 14.217 -2.376 -16.556 1.00 96.38 97 VAL A O 1
ATOM 715 N N . SER A 1 98 ? 15.919 -0.962 -16.900 1.00 97.12 98 SER A N 1
ATOM 716 C CA . SER A 1 98 ? 15.594 -0.122 -15.747 1.00 97.12 98 SER A CA 1
ATOM 717 C C . SER A 1 98 ? 14.358 0.739 -16.015 1.00 97.12 98 SER A C 1
ATOM 719 O O . SER A 1 98 ? 14.268 1.377 -17.065 1.00 97.12 98 SER A O 1
ATOM 721 N N . HIS A 1 99 ? 13.453 0.814 -15.038 1.00 96.81 99 HIS A N 1
ATOM 722 C CA . HIS A 1 99 ? 12.271 1.676 -15.051 1.00 96.81 99 HIS A CA 1
ATOM 723 C C . HIS A 1 99 ? 12.195 2.533 -13.794 1.00 96.81 99 HIS A C 1
ATOM 725 O O . HIS A 1 99 ? 12.848 2.267 -12.786 1.00 96.81 99 HIS A O 1
ATOM 731 N N . ARG A 1 100 ? 11.323 3.541 -13.849 1.00 96.81 100 ARG A N 1
ATOM 732 C CA . ARG A 1 100 ? 10.833 4.274 -12.682 1.00 96.81 100 ARG A CA 1
ATOM 733 C C . ARG A 1 100 ? 9.431 3.776 -12.339 1.00 96.81 100 ARG A C 1
ATOM 735 O O . ARG A 1 100 ? 8.492 4.004 -13.101 1.00 96.81 100 ARG A O 1
ATOM 742 N N . TYR A 1 101 ? 9.305 3.112 -11.198 1.00 97.06 101 TYR A N 1
ATOM 743 C CA . TYR A 1 101 ? 8.057 2.560 -10.684 1.00 97.06 101 TYR A CA 1
ATOM 744 C C . TYR A 1 101 ? 7.462 3.505 -9.638 1.00 97.06 101 TYR A C 1
ATOM 746 O O . TYR A 1 101 ? 8.165 3.934 -8.720 1.00 97.06 101 TYR A O 1
ATOM 754 N N . GLU A 1 102 ? 6.172 3.820 -9.764 1.00 97.38 102 GLU A N 1
ATOM 755 C CA . GLU A 1 102 ? 5.444 4.681 -8.827 1.00 97.38 102 GLU A CA 1
ATOM 756 C C . GLU A 1 102 ? 4.241 3.935 -8.242 1.00 97.38 102 GLU A C 1
ATOM 758 O O . GLU A 1 102 ? 3.306 3.585 -8.963 1.00 97.38 102 GLU A O 1
ATOM 763 N N . TRP A 1 103 ? 4.234 3.749 -6.924 1.00 97.81 103 TRP A N 1
ATOM 764 C CA . TRP A 1 103 ? 3.025 3.417 -6.174 1.00 97.81 103 TRP A CA 1
ATOM 765 C C . TRP A 1 103 ? 2.387 4.717 -5.684 1.00 97.81 103 TRP A C 1
ATOM 767 O O . TRP A 1 103 ? 3.087 5.549 -5.103 1.00 97.81 103 TRP A O 1
ATOM 777 N N . GLN A 1 104 ? 1.089 4.924 -5.916 1.00 96.81 104 GLN A N 1
ATOM 778 C CA . GLN A 1 104 ? 0.444 6.203 -5.611 1.00 96.81 104 GLN A CA 1
ATOM 779 C C . GLN A 1 104 ? -0.921 6.070 -4.935 1.00 96.81 104 GLN A C 1
ATOM 781 O O . GLN A 1 104 ? -1.698 5.152 -5.200 1.00 96.81 104 GLN A O 1
ATOM 786 N N . LEU A 1 105 ? -1.225 7.073 -4.112 1.00 95.88 105 LEU A N 1
ATOM 787 C CA . LEU A 1 105 ? -2.560 7.363 -3.604 1.00 95.88 105 LEU A CA 1
ATOM 788 C C . LEU A 1 105 ? -2.945 8.769 -4.053 1.00 95.88 105 LEU A C 1
ATOM 790 O O . LEU A 1 105 ? -2.216 9.723 -3.783 1.00 95.88 105 LEU A O 1
ATOM 794 N N . ALA A 1 106 ? -4.099 8.893 -4.702 1.00 94.00 106 ALA A N 1
ATOM 795 C CA . ALA A 1 106 ? -4.680 10.174 -5.091 1.00 94.00 106 ALA A CA 1
ATOM 796 C C . ALA A 1 106 ? -5.843 10.514 -4.139 1.00 94.00 106 ALA A C 1
ATOM 798 O O . ALA A 1 106 ? -6.976 10.098 -4.394 1.00 94.00 106 ALA A O 1
ATOM 799 N N . PRO A 1 107 ? -5.583 11.182 -2.999 1.00 91.00 107 PRO A N 1
ATOM 800 C CA . PRO A 1 107 ? -6.636 11.576 -2.075 1.00 91.00 107 PRO A CA 1
ATOM 801 C C . PRO A 1 107 ? -7.537 12.667 -2.661 1.00 91.00 107 PRO A C 1
ATOM 803 O O . PRO A 1 107 ? -7.168 13.395 -3.583 1.00 91.00 107 PRO A O 1
ATOM 806 N N . GLU A 1 108 ? -8.721 12.824 -2.068 1.00 87.50 108 GLU A N 1
ATOM 807 C CA . GLU A 1 108 ? -9.546 14.004 -2.317 1.00 87.50 108 GLU A CA 1
ATOM 808 C C . GLU A 1 108 ? -8.812 15.293 -1.902 1.00 87.50 108 GLU A C 1
ATOM 810 O O . GLU A 1 108 ? -8.072 15.287 -0.909 1.00 87.50 108 GLU A O 1
ATOM 815 N N . PRO A 1 109 ? -9.085 16.429 -2.571 1.00 88.69 109 PRO A N 1
ATOM 816 C CA . PRO A 1 109 ? -8.564 17.722 -2.150 1.00 88.69 109 PRO A CA 1
ATOM 817 C C . PRO A 1 109 ? -8.893 18.052 -0.686 1.00 88.69 109 PRO A C 1
ATOM 819 O O . PRO A 1 109 ? -9.983 17.756 -0.186 1.00 88.69 109 PRO A O 1
ATOM 822 N N . GLY A 1 110 ? -7.961 18.730 -0.011 1.00 88.06 110 GLY A N 1
ATOM 823 C CA . GLY A 1 110 ? -8.127 19.188 1.373 1.00 88.06 110 GLY A CA 1
ATOM 824 C C . GLY A 1 110 ? -7.740 18.168 2.449 1.00 88.06 110 GLY A C 1
ATOM 825 O O . GLY A 1 110 ? -8.079 18.373 3.614 1.00 88.06 110 GLY A O 1
ATOM 826 N N . LEU A 1 111 ? -7.050 17.084 2.081 1.00 94.06 111 LEU A N 1
ATOM 827 C CA . LEU A 1 111 ? -6.393 16.185 3.029 1.00 94.06 111 LEU A CA 1
ATOM 828 C C . LEU A 1 111 ? -5.039 16.749 3.475 1.00 94.06 111 LEU A C 1
ATOM 830 O O . LEU A 1 111 ? -4.242 17.186 2.647 1.00 94.06 111 LEU A O 1
ATOM 834 N N . GLU A 1 112 ? -4.751 16.682 4.772 1.00 95.62 112 GLU A N 1
ATOM 835 C CA . GLU A 1 112 ? -3.390 16.886 5.271 1.00 95.62 112 GLU A CA 1
ATOM 836 C C . GLU A 1 112 ? -2.583 15.604 5.046 1.00 95.62 112 GLU A C 1
ATOM 838 O O . GLU A 1 112 ? -3.048 14.519 5.403 1.00 95.62 112 GLU A O 1
ATOM 843 N N . ILE A 1 113 ? -1.385 15.729 4.468 1.00 96.50 113 ILE A N 1
ATOM 844 C CA . ILE A 1 113 ? -0.472 14.611 4.211 1.00 96.50 113 ILE A CA 1
ATOM 845 C C . ILE A 1 113 ? 0.857 14.902 4.912 1.00 96.50 113 ILE A C 1
ATOM 847 O O . ILE A 1 113 ? 1.553 15.853 4.559 1.00 96.50 113 ILE A O 1
ATOM 851 N N . ALA A 1 114 ? 1.227 14.059 5.871 1.00 97.75 114 ALA A N 1
ATOM 852 C CA . ALA A 1 114 ? 2.541 14.046 6.508 1.00 97.75 114 ALA A CA 1
ATOM 853 C C . ALA A 1 114 ? 3.274 12.753 6.133 1.00 97.75 114 ALA A C 1
ATOM 855 O O . ALA A 1 114 ? 2.658 11.691 6.100 1.00 97.75 114 ALA A O 1
ATOM 856 N N . PHE A 1 115 ? 4.571 12.809 5.833 1.00 97.88 115 PHE A N 1
ATOM 857 C CA . PHE A 1 115 ? 5.354 11.621 5.484 1.00 97.88 115 PHE A CA 1
ATOM 858 C C . PHE A 1 115 ? 6.846 11.814 5.751 1.00 97.88 115 PHE A C 1
ATOM 860 O O . PHE A 1 115 ? 7.328 12.939 5.860 1.00 97.88 115 PHE A O 1
ATOM 867 N N . GLY A 1 116 ? 7.579 10.701 5.806 1.00 93.25 116 GLY A N 1
ATOM 868 C CA . GLY A 1 116 ? 9.037 10.685 5.974 1.00 93.25 116 GLY A CA 1
ATOM 869 C C . GLY A 1 116 ? 9.499 10.322 7.385 1.00 93.25 116 GLY A C 1
ATOM 870 O O . GLY A 1 116 ? 10.665 9.971 7.562 1.00 93.25 116 GLY A O 1
ATOM 871 N N . ASP A 1 117 ? 8.587 10.312 8.359 1.00 97.00 117 ASP A N 1
ATOM 872 C CA . ASP A 1 117 ? 8.861 9.803 9.700 1.00 97.00 117 ASP A CA 1
ATOM 873 C C . ASP A 1 117 ? 9.164 8.302 9.665 1.00 97.00 117 ASP A C 1
ATOM 875 O O . ASP A 1 117 ? 8.669 7.563 8.807 1.00 97.00 117 ASP A O 1
ATOM 879 N N . THR A 1 118 ? 9.971 7.841 10.619 1.00 97.12 118 THR A N 1
ATOM 880 C CA . THR A 1 118 ? 10.340 6.428 10.753 1.00 97.12 118 THR A CA 1
ATOM 881 C C . THR A 1 118 ? 9.719 5.824 12.005 1.00 97.12 118 THR A C 1
ATOM 883 O O . THR A 1 118 ? 9.794 6.405 13.085 1.00 97.12 118 THR A O 1
ATOM 886 N N . GLU A 1 119 ? 9.159 4.626 11.869 1.00 97.56 119 GLU A N 1
ATOM 887 C CA . GLU A 1 119 ? 8.579 3.851 12.961 1.00 97.56 119 GLU A CA 1
ATOM 888 C C . GLU A 1 119 ? 9.035 2.398 12.838 1.00 97.56 119 GLU A C 1
ATOM 890 O O . GLU A 1 119 ? 8.788 1.755 11.819 1.00 97.56 119 GLU A O 1
ATOM 895 N N . SER A 1 120 ? 9.745 1.890 13.851 1.00 95.94 120 SER A N 1
ATOM 896 C CA . SER A 1 120 ? 10.296 0.522 13.849 1.00 95.94 120 SER A CA 1
ATOM 897 C C . SER A 1 120 ? 11.075 0.186 12.563 1.00 95.94 120 SER A C 1
ATOM 899 O O . SER A 1 120 ? 10.916 -0.878 11.981 1.00 95.94 120 SER A O 1
ATOM 901 N N . GLY A 1 121 ? 11.874 1.136 12.063 1.00 95.88 121 GLY A N 1
ATOM 902 C CA . GLY A 1 121 ? 12.647 0.984 10.824 1.00 95.88 121 GLY A CA 1
ATOM 903 C C . GLY A 1 121 ? 11.857 1.155 9.520 1.00 95.88 121 GLY A C 1
ATOM 904 O O . GLY A 1 121 ? 12.482 1.276 8.474 1.00 95.88 121 GLY A O 1
ATOM 905 N N . SER A 1 122 ? 10.524 1.242 9.556 1.00 97.75 122 SER A N 1
ATOM 906 C CA . SER A 1 122 ? 9.681 1.515 8.381 1.00 97.75 122 SER A CA 1
ATOM 907 C C . SER A 1 122 ? 9.503 3.015 8.157 1.00 97.75 122 SER A C 1
ATOM 909 O O . SER A 1 122 ? 9.353 3.767 9.121 1.00 97.75 122 SER A O 1
ATOM 911 N N . ARG A 1 123 ? 9.436 3.468 6.898 1.00 98.19 123 ARG A N 1
ATOM 912 C CA . ARG A 1 123 ? 8.999 4.845 6.594 1.00 98.19 123 ARG A CA 1
ATOM 913 C C . ARG A 1 123 ? 7.487 4.936 6.673 1.00 98.19 123 ARG A C 1
ATOM 915 O O . ARG A 1 123 ? 6.794 4.037 6.211 1.00 98.19 123 ARG A O 1
ATOM 922 N N . THR A 1 124 ? 6.975 6.032 7.207 1.00 98.56 124 THR A N 1
ATOM 923 C CA . THR A 1 124 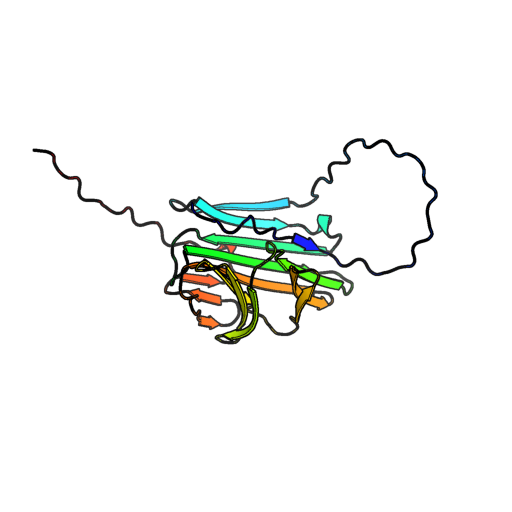? 5.539 6.215 7.414 1.00 98.56 124 THR A CA 1
ATOM 924 C C . THR A 1 124 ? 4.992 7.408 6.650 1.00 98.56 124 THR A C 1
ATOM 926 O O . THR A 1 124 ? 5.715 8.342 6.283 1.00 98.56 124 THR A O 1
ATOM 929 N N . PHE A 1 125 ? 3.689 7.353 6.404 1.00 98.56 125 PHE A N 1
ATOM 930 C CA . PHE A 1 125 ? 2.893 8.474 5.935 1.00 98.56 125 PHE A CA 1
ATOM 931 C C . PHE A 1 125 ? 1.533 8.476 6.626 1.00 98.56 125 PHE A C 1
ATOM 933 O O . PHE A 1 125 ? 1.027 7.435 7.045 1.00 98.56 125 PHE A O 1
ATOM 940 N N . LEU A 1 126 ? 0.942 9.654 6.769 1.00 98.38 126 LEU A N 1
ATOM 941 C CA . LEU A 1 126 ? -0.296 9.873 7.490 1.00 98.38 126 LEU A CA 1
ATOM 942 C C . LEU A 1 126 ? -1.144 10.912 6.769 1.00 98.38 126 LEU A C 1
ATOM 944 O O . LEU A 1 126 ? -0.712 12.030 6.507 1.00 98.38 126 LEU A O 1
ATOM 948 N N . PHE A 1 127 ? -2.365 10.507 6.470 1.00 98.06 127 PHE A N 1
ATOM 949 C CA . PHE A 1 127 ? -3.390 11.276 5.796 1.00 98.06 127 PHE A CA 1
ATOM 950 C C . PHE A 1 127 ? -4.459 11.610 6.837 1.00 98.06 127 PHE A C 1
ATOM 952 O O . PHE A 1 127 ? -4.918 10.705 7.540 1.00 98.06 127 PHE A O 1
ATOM 959 N N . ARG A 1 128 ? -4.872 12.876 6.952 1.00 97.75 128 ARG A N 1
ATOM 960 C CA . ARG A 1 128 ? -5.881 13.310 7.936 1.00 97.75 128 ARG A CA 1
ATOM 961 C C . ARG A 1 128 ? -6.976 14.183 7.333 1.00 97.75 128 ARG A C 1
ATOM 963 O O . ARG A 1 128 ? -6.707 15.086 6.542 1.00 97.75 128 ARG A O 1
ATOM 970 N N . LYS A 1 129 ? -8.217 13.937 7.773 1.00 96.00 129 LYS A N 1
ATOM 971 C CA . LYS A 1 129 ? -9.403 14.764 7.493 1.00 96.00 129 LYS A CA 1
ATOM 972 C C . LYS A 1 129 ? -10.322 14.783 8.714 1.00 96.00 129 LYS A C 1
ATOM 974 O O . LYS A 1 129 ? -11.088 13.849 8.949 1.00 96.00 129 LYS A O 1
ATOM 979 N N . GLY A 1 130 ? -10.252 15.861 9.495 1.00 95.56 130 GLY A N 1
ATOM 980 C CA . GLY A 1 130 ? -10.947 15.941 10.781 1.00 95.56 130 GLY A CA 1
ATOM 981 C C . GLY A 1 130 ? -10.432 14.868 11.743 1.00 95.56 130 GLY A C 1
ATOM 982 O O . GLY A 1 130 ? -9.231 14.779 11.970 1.00 95.56 130 GLY A O 1
ATOM 983 N N . ASP A 1 131 ? -11.339 14.051 12.276 1.00 96.31 131 ASP A N 1
ATOM 984 C CA . ASP A 1 131 ? -10.999 12.942 13.179 1.00 96.31 131 ASP A CA 1
ATOM 985 C C . ASP A 1 131 ? -10.626 11.643 12.437 1.00 96.31 131 ASP A C 1
ATOM 987 O O . ASP A 1 131 ? -10.172 10.689 13.055 1.00 96.31 131 ASP A O 1
ATOM 991 N N . ALA A 1 132 ? -10.826 11.579 11.115 1.00 97.31 132 ALA A N 1
ATOM 992 C CA . ALA A 1 132 ? -10.502 10.403 10.313 1.00 97.31 132 ALA A CA 1
ATOM 993 C C . ALA A 1 132 ? -9.046 10.430 9.834 1.00 97.31 132 ALA A C 1
ATOM 995 O O . ALA A 1 132 ? -8.510 11.489 9.481 1.00 97.31 132 ALA A O 1
ATOM 996 N N . TRP A 1 133 ? -8.434 9.251 9.760 1.00 98.00 133 TRP A N 1
ATOM 997 C CA . TRP A 1 133 ? -7.057 9.090 9.314 1.00 98.00 133 TRP A CA 1
ATOM 998 C C . TRP A 1 133 ? -6.853 7.845 8.444 1.00 98.00 133 TRP A C 1
ATOM 1000 O O . TRP A 1 133 ? -7.565 6.848 8.568 1.00 98.00 133 TRP A O 1
ATOM 1010 N N . LEU A 1 134 ? -5.833 7.914 7.585 1.00 98.44 134 LEU A N 1
ATOM 1011 C CA . LEU A 1 134 ? -5.190 6.769 6.943 1.00 98.44 134 LEU A CA 1
ATOM 1012 C C . LEU A 1 134 ? -3.693 6.849 7.233 1.00 98.44 134 LEU A C 1
ATOM 1014 O O . LEU A 1 134 ? -3.054 7.845 6.907 1.00 98.44 134 LEU A O 1
ATOM 1018 N N . LYS A 1 135 ? -3.131 5.816 7.853 1.00 98.62 135 LYS A N 1
ATOM 1019 C CA . LYS A 1 135 ? -1.700 5.714 8.148 1.00 98.62 135 LYS A CA 1
ATOM 1020 C C . LYS A 1 135 ? -1.106 4.583 7.329 1.00 98.62 135 LYS A C 1
ATOM 1022 O O . LYS A 1 135 ? -1.701 3.514 7.256 1.00 98.62 135 LYS A O 1
ATOM 1027 N N . GLY A 1 136 ? 0.050 4.819 6.727 1.00 98.50 136 GLY A N 1
ATOM 1028 C CA . GLY A 1 136 ? 0.779 3.819 5.966 1.00 98.50 136 GLY A CA 1
ATOM 1029 C C . GLY A 1 136 ? 2.188 3.588 6.492 1.00 98.50 136 GLY A C 1
ATOM 1030 O O . GLY A 1 136 ? 2.830 4.515 6.991 1.00 98.50 136 GLY A O 1
ATOM 1031 N N . TRP A 1 137 ? 2.669 2.358 6.333 1.00 98.69 137 TRP A N 1
ATOM 1032 C CA . TRP A 1 137 ? 4.045 1.940 6.601 1.00 98.69 137 TRP A CA 1
ATOM 1033 C C . TRP A 1 137 ? 4.642 1.319 5.341 1.00 98.69 137 TRP A C 1
ATOM 1035 O O . TRP A 1 137 ? 4.022 0.455 4.728 1.00 98.69 137 TRP A O 1
ATOM 1045 N N . VAL A 1 138 ? 5.851 1.746 4.983 1.00 98.44 138 VAL A N 1
ATOM 1046 C CA . VAL A 1 138 ? 6.688 1.189 3.916 1.00 98.44 138 VAL A CA 1
ATOM 1047 C C . VAL A 1 138 ? 7.810 0.391 4.583 1.00 98.44 138 VAL A C 1
ATOM 1049 O O . VAL A 1 138 ? 8.743 0.985 5.133 1.00 98.44 138 VAL A O 1
ATOM 1052 N N . LEU A 1 139 ? 7.694 -0.941 4.570 1.00 98.06 139 LEU A N 1
ATOM 1053 C CA . LEU A 1 139 ? 8.525 -1.855 5.374 1.00 98.06 139 LEU A CA 1
ATOM 1054 C C . LEU A 1 139 ? 9.943 -2.047 4.823 1.00 98.06 139 LEU A C 1
ATOM 1056 O O . LEU A 1 139 ? 10.866 -2.351 5.570 1.00 98.06 139 LEU A O 1
ATOM 1060 N N . ASN A 1 140 ? 10.143 -1.832 3.525 1.00 94.25 140 ASN A N 1
ATOM 1061 C CA . ASN A 1 140 ? 11.436 -1.964 2.859 1.00 94.25 140 ASN A CA 1
ATOM 1062 C C . ASN A 1 140 ? 11.985 -0.601 2.394 1.00 94.25 140 ASN A C 1
ATOM 1064 O O . ASN A 1 140 ? 12.228 -0.418 1.208 1.00 94.25 140 ASN A O 1
ATOM 1068 N N . PRO A 1 141 ? 12.176 0.401 3.266 1.00 94.06 141 PRO A N 1
ATOM 1069 C CA . PRO A 1 141 ? 12.342 1.795 2.842 1.00 94.06 141 PRO A CA 1
ATOM 1070 C C . PRO A 1 141 ? 13.632 2.105 2.067 1.00 94.06 141 PRO A C 1
ATOM 1072 O O . PRO A 1 141 ? 13.746 3.196 1.504 1.00 94.06 141 PRO A O 1
ATOM 1075 N N . GLU A 1 142 ? 14.610 1.198 2.039 1.00 95.56 142 GLU A N 1
ATOM 1076 C CA . GLU A 1 142 ? 15.835 1.373 1.259 1.00 95.56 142 GLU A CA 1
ATOM 1077 C C . GLU A 1 142 ? 15.511 1.540 -0.232 1.00 95.56 142 GLU A C 1
ATOM 1079 O O . GLU A 1 142 ? 14.743 0.768 -0.803 1.00 95.56 142 GLU A O 1
ATOM 1084 N N . GLY A 1 143 ? 16.055 2.588 -0.856 1.00 94.56 143 GLY A N 1
ATOM 1085 C CA . GLY A 1 143 ? 15.805 2.918 -2.264 1.00 94.56 143 GLY A CA 1
ATOM 1086 C C . GLY A 1 143 ? 14.393 3.433 -2.581 1.00 94.56 143 GLY A C 1
ATOM 1087 O O . GLY A 1 143 ? 14.109 3.703 -3.745 1.00 94.56 143 GLY A O 1
ATOM 1088 N N . ALA A 1 144 ? 13.509 3.575 -1.586 1.00 96.94 144 ALA A N 1
ATOM 1089 C CA . ALA A 1 144 ? 12.194 4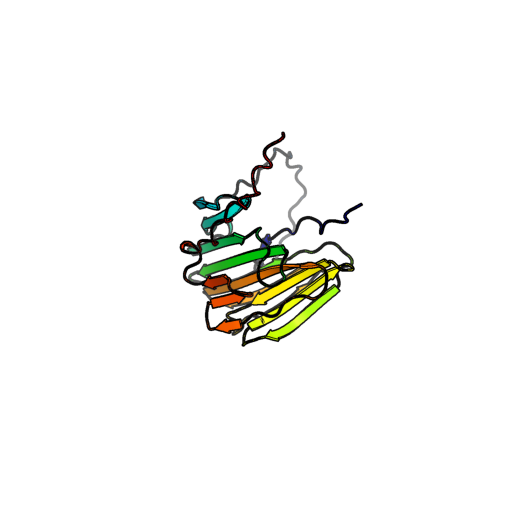.182 -1.767 1.00 96.94 144 ALA A CA 1
ATOM 1090 C C . ALA A 1 144 ? 12.257 5.702 -1.557 1.00 96.94 144 ALA A C 1
ATOM 1092 O O . ALA A 1 144 ? 12.800 6.188 -0.562 1.00 96.94 144 ALA A O 1
ATOM 1093 N N . GLU A 1 145 ? 11.631 6.464 -2.447 1.00 98.06 145 GLU A N 1
ATOM 1094 C CA . GLU A 1 145 ? 11.473 7.915 -2.325 1.00 98.06 145 GLU A CA 1
ATOM 1095 C C . GLU A 1 145 ? 10.002 8.265 -2.105 1.00 98.06 145 GLU A C 1
ATOM 1097 O O . GLU A 1 145 ? 9.146 7.916 -2.919 1.00 98.06 145 GLU A O 1
ATOM 1102 N N . LEU A 1 146 ? 9.701 8.944 -0.995 1.00 98.12 146 LEU A N 1
ATOM 1103 C CA . LEU A 1 146 ? 8.353 9.422 -0.690 1.00 98.12 146 LEU A CA 1
ATOM 1104 C C . LEU A 1 146 ? 8.237 10.874 -1.146 1.00 98.12 146 LEU A C 1
ATOM 1106 O O . LEU A 1 146 ? 9.111 11.688 -0.850 1.00 98.12 146 LEU A O 1
ATOM 1110 N N . SER A 1 147 ? 7.171 11.197 -1.868 1.00 97.81 147 SER A N 1
ATOM 1111 C CA . SER A 1 147 ? 6.935 12.545 -2.389 1.00 97.81 147 SER A CA 1
ATOM 1112 C C . SER A 1 147 ? 5.449 12.808 -2.606 1.00 97.81 147 SER A C 1
ATOM 1114 O O . SER A 1 147 ? 4.617 11.903 -2.503 1.00 97.81 147 SER A O 1
ATOM 1116 N N . THR A 1 148 ? 5.121 14.056 -2.926 1.00 96.25 148 THR A N 1
ATOM 1117 C CA . THR A 1 148 ? 3.815 14.443 -3.455 1.00 96.25 148 THR A CA 1
ATOM 1118 C C . THR A 1 148 ? 3.987 15.123 -4.810 1.00 96.25 148 THR A C 1
ATOM 1120 O O . THR A 1 148 ? 4.925 15.891 -5.019 1.00 96.25 148 THR A O 1
ATOM 1123 N N . ASP A 1 149 ? 3.088 14.835 -5.746 1.00 93.50 149 ASP A N 1
ATOM 1124 C CA . ASP A 1 149 ? 3.024 15.479 -7.060 1.00 93.50 149 ASP A CA 1
ATOM 1125 C C . ASP A 1 149 ? 1.560 15.582 -7.487 1.00 93.50 149 ASP A C 1
ATOM 1127 O O . ASP A 1 149 ? 0.849 14.578 -7.503 1.00 93.50 149 ASP A O 1
ATOM 1131 N N . LYS A 1 150 ? 1.106 16.802 -7.808 1.00 90.06 150 LYS A N 1
ATOM 1132 C CA . LYS A 1 150 ? -0.301 17.112 -8.139 1.00 90.06 150 LYS A CA 1
ATOM 1133 C C . LYS A 1 150 ? -1.288 16.516 -7.127 1.00 90.06 150 LYS A C 1
ATOM 1135 O O . LYS A 1 150 ? -2.229 15.825 -7.505 1.00 90.06 150 LYS A O 1
ATOM 1140 N N . ASP A 1 151 ? -1.016 16.747 -5.844 1.00 89.50 151 ASP A N 1
ATOM 1141 C CA . ASP A 1 151 ? -1.799 16.263 -4.697 1.00 89.50 151 ASP A CA 1
ATOM 1142 C C . ASP A 1 151 ? -1.866 14.732 -4.532 1.00 89.50 151 ASP A C 1
ATOM 1144 O O . ASP A 1 151 ? -2.478 14.247 -3.583 1.00 89.50 151 ASP A O 1
ATOM 1148 N N . ALA A 1 152 ? -1.186 13.955 -5.382 1.00 93.81 152 ALA A N 1
ATOM 1149 C CA . ALA A 1 152 ? -1.012 12.521 -5.192 1.00 93.81 152 ALA A CA 1
ATOM 1150 C C . ALA A 1 152 ? 0.237 12.243 -4.352 1.00 93.81 152 ALA A C 1
ATOM 1152 O O . ALA A 1 152 ? 1.322 12.751 -4.639 1.00 93.81 152 ALA A O 1
ATOM 1153 N N . PHE A 1 153 ? 0.097 11.398 -3.336 1.00 96.88 153 PHE A N 1
ATOM 1154 C CA . PHE A 1 153 ? 1.230 10.830 -2.612 1.00 96.88 153 PHE A CA 1
ATOM 1155 C C . PHE A 1 153 ? 1.849 9.702 -3.430 1.00 96.88 153 PHE A C 1
ATOM 1157 O O . PHE A 1 153 ? 1.123 8.885 -4.001 1.00 96.88 153 PHE A O 1
ATOM 1164 N N . LYS A 1 154 ? 3.181 9.635 -3.452 1.00 97.69 154 LYS A N 1
ATOM 1165 C CA . LYS A 1 154 ? 3.939 8.666 -4.242 1.00 97.69 154 LYS A CA 1
ATOM 1166 C C . LYS A 1 154 ? 5.028 7.996 -3.417 1.00 97.69 154 LYS A C 1
ATOM 1168 O O . LYS A 1 154 ? 5.755 8.666 -2.684 1.00 97.69 154 LYS A O 1
ATOM 1173 N N . VAL A 1 155 ? 5.199 6.696 -3.635 1.00 97.94 155 VAL A N 1
ATOM 1174 C CA . VAL A 1 155 ? 6.402 5.931 -3.295 1.00 97.94 155 VAL A CA 1
ATOM 1175 C C . VAL A 1 155 ? 7.069 5.548 -4.611 1.00 97.94 155 VAL A C 1
ATOM 1177 O O . VAL A 1 155 ? 6.489 4.826 -5.419 1.00 97.94 155 VAL A O 1
ATOM 1180 N N . THR A 1 156 ? 8.269 6.067 -4.852 1.00 97.94 156 THR A N 1
ATOM 1181 C CA . THR A 1 156 ? 9.014 5.856 -6.098 1.00 97.94 156 THR A CA 1
ATOM 1182 C C . THR A 1 156 ? 10.191 4.920 -5.867 1.00 97.94 156 THR A C 1
ATOM 1184 O O . THR A 1 156 ? 10.880 5.028 -4.853 1.00 97.94 156 THR A O 1
ATOM 1187 N N . ARG A 1 157 ? 10.442 4.034 -6.832 1.00 97.88 157 ARG A N 1
ATOM 1188 C CA . ARG A 1 157 ? 11.667 3.232 -6.947 1.00 97.88 157 ARG A CA 1
ATOM 1189 C C . ARG A 1 157 ? 12.179 3.271 -8.380 1.00 97.88 157 ARG A C 1
ATOM 1191 O O . ARG A 1 157 ? 11.386 3.378 -9.312 1.00 97.88 157 ARG A O 1
ATOM 1198 N N . THR A 1 158 ? 13.491 3.154 -8.553 1.00 96.69 158 THR A N 1
ATOM 1199 C CA . THR A 1 158 ? 14.123 3.070 -9.876 1.00 96.69 158 THR A CA 1
ATOM 1200 C C . THR A 1 158 ? 15.048 1.864 -9.932 1.00 96.69 158 THR A C 1
ATOM 1202 O O . THR A 1 158 ? 15.840 1.665 -9.013 1.00 96.69 158 THR A O 1
ATOM 1205 N N . GLY A 1 159 ? 14.966 1.079 -11.002 1.00 96.75 159 GLY A N 1
ATOM 1206 C CA . GLY A 1 159 ? 15.789 -0.113 -11.193 1.00 96.75 159 GLY A CA 1
ATOM 1207 C C . GLY A 1 159 ? 15.176 -1.092 -12.190 1.00 96.75 159 GLY A C 1
ATOM 1208 O O . GLY A 1 159 ? 14.129 -0.825 -12.774 1.00 96.75 159 GLY A O 1
ATOM 1209 N N . THR A 1 160 ? 15.826 -2.238 -12.381 1.00 97.75 160 THR A N 1
ATOM 1210 C CA . THR A 1 160 ? 15.255 -3.382 -13.118 1.00 97.75 160 THR A CA 1
ATOM 1211 C C . THR A 1 160 ? 14.178 -4.097 -12.306 1.00 97.75 160 THR A C 1
ATOM 1213 O O . THR A 1 160 ? 13.294 -4.723 -12.871 1.00 97.75 160 THR A O 1
ATOM 1216 N N . GLU A 1 161 ? 14.206 -3.944 -10.982 1.00 97.88 161 GLU A N 1
ATOM 1217 C CA . GLU A 1 161 ? 13.242 -4.514 -10.047 1.00 97.88 161 GLU A CA 1
ATOM 1218 C C . GLU A 1 161 ? 12.687 -3.426 -9.123 1.00 97.88 161 GLU A C 1
ATOM 1220 O O . GLU A 1 161 ? 13.374 -2.453 -8.792 1.00 97.88 161 GLU A O 1
ATOM 1225 N N . ALA A 1 162 ? 11.445 -3.600 -8.679 1.00 97.88 162 ALA A N 1
ATOM 1226 C CA . ALA A 1 162 ? 10.865 -2.812 -7.601 1.00 97.88 162 ALA A CA 1
ATOM 1227 C C . ALA A 1 162 ? 9.936 -3.671 -6.748 1.00 97.88 162 ALA A C 1
ATOM 1229 O O . ALA A 1 162 ? 9.065 -4.363 -7.265 1.00 97.88 162 ALA A O 1
ATOM 1230 N N . ASP A 1 163 ? 10.106 -3.579 -5.433 1.00 97.75 163 ASP A N 1
ATOM 1231 C CA . ASP A 1 163 ? 9.286 -4.273 -4.444 1.00 97.75 163 ASP A CA 1
ATOM 1232 C C . ASP A 1 163 ? 8.655 -3.221 -3.515 1.00 97.75 163 ASP A C 1
ATOM 1234 O O . ASP A 1 163 ? 9.361 -2.456 -2.851 1.00 97.75 163 ASP A O 1
ATOM 1238 N N . PHE A 1 164 ? 7.330 -3.122 -3.485 1.00 98.25 164 PHE A N 1
ATOM 1239 C CA . PHE A 1 164 ? 6.598 -2.229 -2.589 1.00 98.25 164 PHE A CA 1
ATOM 1240 C C . PHE A 1 164 ? 5.890 -3.052 -1.518 1.00 98.25 164 PHE A C 1
ATO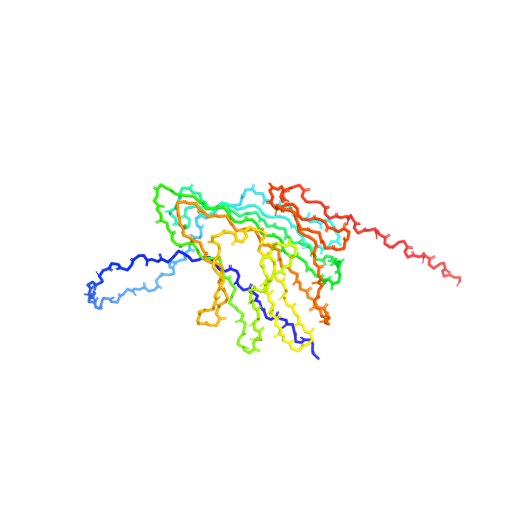M 1242 O O . PHE A 1 164 ? 4.942 -3.775 -1.817 1.00 98.25 164 PHE A O 1
ATOM 1249 N N . ARG A 1 165 ? 6.327 -2.894 -0.263 1.00 98.44 165 ARG A N 1
ATOM 1250 C CA . ARG A 1 165 ? 5.748 -3.565 0.909 1.00 98.44 165 ARG A CA 1
ATOM 1251 C C . ARG A 1 165 ? 5.041 -2.543 1.770 1.00 98.44 165 ARG A C 1
ATOM 1253 O O . ARG A 1 165 ? 5.691 -1.828 2.537 1.00 98.44 165 ARG A O 1
ATOM 1260 N N . ILE A 1 166 ? 3.732 -2.422 1.580 1.00 98.56 166 ILE A N 1
ATOM 1261 C CA . ILE A 1 166 ? 2.948 -1.332 2.153 1.00 98.56 166 ILE A CA 1
ATOM 1262 C C . ILE A 1 166 ? 1.797 -1.895 2.973 1.00 98.56 166 ILE A C 1
ATOM 1264 O O . ILE A 1 166 ? 0.981 -2.661 2.471 1.00 98.56 166 ILE A O 1
ATOM 1268 N N . VAL A 1 167 ? 1.694 -1.464 4.228 1.00 98.69 167 VAL A N 1
ATOM 1269 C CA . VAL A 1 167 ? 0.491 -1.674 5.042 1.00 98.69 167 VAL A CA 1
ATOM 1270 C C . VAL A 1 167 ? -0.187 -0.335 5.259 1.00 98.69 167 VAL A C 1
ATOM 1272 O O . VAL A 1 167 ? 0.474 0.641 5.597 1.00 98.69 167 VAL A O 1
ATOM 1275 N N . LEU A 1 168 ? -1.498 -0.292 5.065 1.00 98.75 168 LEU A N 1
ATOM 1276 C CA . LEU A 1 168 ? -2.367 0.852 5.291 1.00 98.75 168 LEU A CA 1
ATOM 1277 C C . LEU A 1 168 ? -3.337 0.498 6.409 1.00 98.75 168 LEU A C 1
ATOM 1279 O O . LEU A 1 168 ? -4.018 -0.516 6.332 1.00 98.75 168 LEU A O 1
ATOM 1283 N N . ALA A 1 169 ? -3.445 1.345 7.417 1.00 98.62 169 ALA A N 1
ATOM 1284 C CA . ALA A 1 169 ? -4.503 1.292 8.410 1.00 98.62 169 ALA A CA 1
ATOM 1285 C C . ALA A 1 169 ? -5.401 2.515 8.237 1.00 98.62 169 ALA A C 1
ATOM 1287 O O . ALA A 1 169 ? -4.916 3.610 7.939 1.00 98.62 169 ALA A O 1
ATOM 1288 N N . VAL A 1 170 ? -6.698 2.346 8.460 1.00 98.38 170 VAL A N 1
ATOM 1289 C CA . VAL A 1 170 ? -7.658 3.453 8.496 1.00 98.38 170 VAL A CA 1
ATOM 1290 C C . VAL A 1 170 ? -8.430 3.430 9.803 1.00 98.38 170 VAL A C 1
ATOM 1292 O O . VAL A 1 170 ? -8.668 2.367 10.376 1.00 98.38 170 VAL A O 1
ATOM 1295 N N . GLY A 1 171 ? -8.830 4.601 10.279 1.00 98.19 171 GLY A N 1
ATOM 1296 C CA . GLY A 1 171 ? -9.636 4.702 11.486 1.00 98.19 171 GLY A CA 1
ATOM 1297 C C . GLY A 1 171 ? -9.957 6.137 11.870 1.00 98.19 171 GLY A C 1
ATOM 1298 O O . GLY A 1 171 ? -9.895 7.055 11.044 1.00 98.19 171 GLY A O 1
ATOM 1299 N N . LYS A 1 172 ? -10.313 6.324 13.143 1.00 98.12 172 LYS A N 1
ATOM 1300 C CA . LYS A 1 172 ? -10.605 7.631 13.745 1.00 98.12 172 LYS A CA 1
ATOM 1301 C C . LYS A 1 172 ? -9.803 7.875 15.021 1.00 98.12 172 LYS A C 1
ATOM 1303 O O . LYS A 1 172 ? -9.257 6.935 15.597 1.00 98.12 172 LYS A O 1
ATOM 1308 N N . GLY A 1 173 ? -9.700 9.127 15.457 1.00 97.75 173 GLY A N 1
ATOM 1309 C CA . GLY A 1 173 ? -8.959 9.504 16.656 1.00 97.75 173 GLY A CA 1
ATOM 1310 C C . GLY A 1 173 ? -7.446 9.427 16.464 1.00 97.75 173 GLY A C 1
ATOM 1311 O O . GLY A 1 173 ? -6.886 9.961 15.505 1.00 97.75 173 GLY A O 1
ATOM 1312 N N . THR A 1 174 ? -6.767 8.776 17.405 1.00 98.19 174 THR A N 1
ATOM 1313 C CA . THR A 1 174 ? -5.305 8.657 17.405 1.00 98.19 174 THR A CA 1
ATOM 1314 C C . THR A 1 174 ? -4.856 7.529 16.471 1.00 98.19 174 THR A C 1
ATOM 1316 O O . THR A 1 174 ? -5.200 6.377 16.736 1.00 98.19 174 THR A O 1
ATOM 1319 N N . PRO A 1 175 ? -4.052 7.809 15.425 1.00 98.19 175 PRO A N 1
ATOM 1320 C CA . PRO A 1 175 ? -3.476 6.761 14.589 1.00 98.19 175 PRO A CA 1
ATOM 1321 C C . PRO A 1 175 ? -2.595 5.818 15.421 1.00 98.19 175 PRO A C 1
ATOM 1323 O O . PRO A 1 175 ? -1.827 6.299 16.262 1.00 98.19 175 PRO A O 1
ATOM 1326 N N . PRO A 1 176 ? -2.659 4.499 15.193 1.00 98.12 176 PRO A N 1
ATOM 1327 C CA . PRO A 1 176 ? -1.907 3.537 15.976 1.00 98.12 176 PRO A CA 1
ATOM 1328 C C . PRO A 1 176 ? -0.423 3.555 15.605 1.00 98.12 176 PRO A C 1
ATOM 1330 O O . PRO A 1 176 ? -0.015 4.072 14.559 1.00 98.12 176 PRO A O 1
ATOM 1333 N N . THR A 1 177 ? 0.392 2.955 16.464 1.00 98.06 177 THR A N 1
ATOM 1334 C CA . THR A 1 177 ? 1.762 2.554 16.142 1.00 98.06 177 THR A CA 1
ATOM 1335 C C . THR A 1 177 ? 1.800 1.058 15.840 1.00 98.06 177 THR A C 1
ATOM 1337 O O . THR A 1 177 ? 0.950 0.294 16.302 1.00 98.06 177 THR A O 1
ATOM 1340 N N . ALA A 1 178 ? 2.789 0.640 15.064 1.00 98.12 178 ALA A N 1
ATOM 1341 C CA . ALA A 1 178 ? 3.041 -0.737 14.698 1.00 98.12 178 ALA A CA 1
ATOM 1342 C C . ALA A 1 178 ? 4.491 -1.125 15.017 1.00 98.12 178 ALA A C 1
ATOM 1344 O O . ALA A 1 178 ? 5.414 -0.301 15.016 1.00 98.12 178 ALA A O 1
ATOM 1345 N N . ALA A 1 179 ? 4.690 -2.412 15.282 1.00 98.12 179 ALA A N 1
ATOM 1346 C CA . ALA A 1 179 ? 6.017 -3.009 15.275 1.00 98.12 179 ALA A CA 1
ATOM 1347 C C . ALA A 1 179 ? 6.289 -3.552 13.871 1.00 98.12 179 ALA A C 1
ATOM 1349 O O . ALA A 1 179 ? 5.402 -4.158 13.271 1.00 98.12 179 ALA A O 1
ATOM 1350 N N . ALA A 1 180 ? 7.496 -3.345 13.359 1.00 97.69 180 ALA A N 1
ATOM 1351 C CA . ALA A 1 180 ? 7.921 -3.867 12.068 1.00 97.69 180 ALA A CA 1
ATOM 1352 C C . ALA A 1 180 ? 9.264 -4.586 12.218 1.00 97.69 180 ALA A C 1
ATOM 1354 O O . ALA A 1 180 ? 10.129 -4.130 12.968 1.00 97.69 180 ALA A O 1
ATOM 1355 N N . ASP A 1 181 ? 9.402 -5.709 11.519 1.00 97.12 181 ASP A N 1
ATOM 1356 C CA . ASP A 1 181 ? 10.624 -6.505 11.437 1.00 97.12 181 ASP A CA 1
ATOM 1357 C C . ASP A 1 181 ? 10.703 -7.152 10.048 1.00 97.12 181 ASP A C 1
ATOM 1359 O O . ASP A 1 181 ? 9.890 -8.011 9.697 1.00 97.12 181 ASP A O 1
ATOM 1363 N N . GLY A 1 182 ? 11.637 -6.684 9.218 1.00 95.94 182 GLY A N 1
ATOM 1364 C CA . GLY A 1 182 ? 11.760 -7.117 7.825 1.00 95.94 182 GLY A CA 1
ATOM 1365 C C . GLY A 1 182 ? 10.468 -6.911 7.022 1.00 95.94 182 GLY A C 1
ATOM 1366 O O . GLY A 1 182 ? 10.000 -5.789 6.846 1.00 95.94 182 GLY A O 1
ATOM 1367 N N . SER A 1 183 ? 9.898 -8.001 6.509 1.00 97.44 183 SER A N 1
ATOM 1368 C CA . SER A 1 183 ? 8.629 -8.038 5.764 1.00 97.44 183 SER A CA 1
ATOM 1369 C C . SER A 1 183 ? 7.386 -8.082 6.645 1.00 97.44 183 SER A C 1
ATOM 1371 O O . SER A 1 183 ? 6.272 -8.026 6.131 1.00 97.44 183 SER A O 1
ATOM 1373 N N . THR A 1 184 ? 7.547 -8.166 7.961 1.00 98.31 184 THR A N 1
ATOM 1374 C CA . THR A 1 184 ? 6.435 -8.353 8.883 1.00 98.31 184 THR A CA 1
ATOM 1375 C C . THR A 1 184 ? 6.053 -7.048 9.574 1.00 98.31 184 THR A C 1
ATOM 1377 O O . THR A 1 184 ? 6.906 -6.359 10.130 1.00 98.31 184 THR A O 1
ATOM 1380 N N . LEU A 1 185 ? 4.753 -6.738 9.615 1.00 98.50 185 LEU A N 1
ATOM 1381 C CA . LEU A 1 185 ? 4.192 -5.667 10.440 1.00 98.50 185 LEU A CA 1
ATOM 1382 C C . LEU A 1 185 ? 3.133 -6.211 11.398 1.00 98.50 185 LEU A C 1
ATOM 1384 O O . LEU A 1 185 ? 2.204 -6.909 10.997 1.00 98.50 185 LEU A O 1
ATOM 1388 N N . SER A 1 186 ? 3.260 -5.862 12.676 1.00 98.38 186 SER A N 1
ATOM 1389 C CA . SER A 1 186 ? 2.317 -6.232 13.729 1.00 98.38 186 SER A CA 1
ATOM 1390 C C . SER A 1 186 ? 1.563 -5.012 14.252 1.00 98.38 186 SER A C 1
ATOM 1392 O O . SER A 1 186 ? 2.164 -4.043 14.721 1.00 98.38 186 SER A O 1
ATOM 1394 N N . LEU A 1 187 ? 0.233 -5.097 14.204 1.00 97.75 187 LEU A N 1
ATOM 1395 C CA . LEU A 1 187 ? -0.706 -4.097 14.701 1.00 97.75 187 LEU A CA 1
ATOM 1396 C C . LEU A 1 187 ? -1.570 -4.732 15.801 1.00 97.75 187 LEU A C 1
ATOM 1398 O O . LEU A 1 187 ? -2.437 -5.574 15.546 1.00 97.75 187 LEU A O 1
ATOM 1402 N N . GLY A 1 188 ? -1.306 -4.368 17.058 1.00 96.06 188 GLY A N 1
ATOM 1403 C CA . GLY A 1 188 ? -1.865 -5.086 18.206 1.00 96.06 188 GLY A CA 1
ATOM 1404 C C . GLY A 1 188 ? -1.405 -6.549 18.212 1.00 96.06 188 GLY A C 1
ATOM 1405 O O . GLY A 1 188 ? -0.210 -6.820 18.233 1.00 96.06 188 GLY A O 1
ATOM 1406 N N . SER A 1 189 ? -2.349 -7.492 18.189 1.00 95.56 189 SER A N 1
ATOM 1407 C CA . SER A 1 189 ? -2.067 -8.936 18.131 1.00 95.56 189 SER A CA 1
ATOM 1408 C C . SER A 1 189 ? -2.152 -9.537 16.723 1.00 95.56 189 SER A C 1
ATOM 1410 O O . SER A 1 189 ? -2.145 -10.759 16.595 1.00 95.56 189 SER A O 1
ATOM 1412 N N . THR A 1 190 ? -2.349 -8.721 15.683 1.00 97.06 190 THR A N 1
ATOM 1413 C CA . THR A 1 190 ? -2.463 -9.201 14.298 1.00 97.06 190 THR A CA 1
ATOM 1414 C C . THR A 1 190 ? -1.189 -8.875 13.546 1.00 97.06 190 THR A C 1
ATOM 1416 O O . THR A 1 190 ? -0.666 -7.767 13.659 1.00 97.06 190 THR A O 1
ATOM 1419 N N . THR A 1 191 ? -0.726 -9.837 12.759 1.00 98.06 191 THR A N 1
ATOM 1420 C CA . THR A 1 191 ? 0.524 -9.756 12.014 1.00 98.06 191 THR A CA 1
ATOM 1421 C C . THR A 1 191 ? 0.254 -9.926 10.523 1.00 98.06 191 THR A C 1
ATOM 1423 O O . THR A 1 191 ? -0.516 -10.799 10.110 1.00 98.06 191 THR A O 1
ATOM 1426 N N . TYR A 1 192 ? 0.905 -9.085 9.726 1.00 98.31 192 TYR A N 1
ATOM 1427 C CA . TYR A 1 192 ? 0.906 -9.121 8.271 1.00 98.31 192 TYR A CA 1
ATOM 1428 C C . TYR A 1 192 ? 2.339 -9.395 7.819 1.00 98.31 192 TYR A C 1
ATOM 1430 O O . TYR A 1 192 ? 3.199 -8.532 7.974 1.00 98.31 192 TYR A O 1
ATOM 1438 N N . ASP A 1 193 ? 2.593 -10.600 7.312 1.00 98.38 193 ASP A N 1
ATOM 1439 C CA . ASP A 1 193 ? 3.860 -10.964 6.673 1.00 98.38 193 ASP A CA 1
ATOM 1440 C C . ASP A 1 193 ? 3.737 -10.715 5.169 1.00 98.38 193 ASP A C 1
ATOM 1442 O O . ASP A 1 193 ? 2.940 -11.368 4.491 1.00 98.38 193 ASP A O 1
ATOM 1446 N N . LEU A 1 194 ? 4.494 -9.739 4.664 1.00 98.19 194 LEU A N 1
ATOM 1447 C CA . LEU A 1 194 ? 4.407 -9.308 3.277 1.00 98.19 194 LEU A CA 1
ATOM 1448 C C . LEU A 1 194 ? 5.147 -10.229 2.300 1.00 98.19 194 LEU A C 1
ATOM 1450 O O . LEU A 1 194 ? 4.880 -10.129 1.110 1.00 98.19 194 LEU A O 1
ATOM 1454 N N . ASP A 1 195 ? 5.997 -11.150 2.770 1.00 97.69 195 ASP A N 1
ATOM 1455 C CA . ASP A 1 195 ? 6.556 -12.206 1.910 1.00 97.69 195 ASP A CA 1
ATOM 1456 C C . ASP A 1 195 ? 5.578 -13.391 1.746 1.00 97.69 195 ASP A C 1
ATOM 1458 O O . ASP A 1 195 ? 5.711 -14.176 0.806 1.00 97.69 195 ASP A O 1
ATOM 1462 N N . SER A 1 196 ? 4.574 -13.498 2.629 1.00 97.50 196 SER A N 1
ATOM 1463 C CA . SER A 1 196 ? 3.623 -14.621 2.690 1.00 97.50 196 SER A CA 1
ATOM 1464 C C . SER A 1 196 ? 2.162 -14.159 2.843 1.00 97.50 196 SER A C 1
ATOM 1466 O O . SER A 1 196 ? 1.370 -14.796 3.543 1.00 97.50 196 SER A O 1
ATOM 1468 N N . LEU A 1 197 ? 1.747 -13.057 2.195 1.00 97.06 197 LEU A N 1
ATOM 1469 C CA . LEU A 1 197 ? 0.374 -12.519 2.332 1.00 97.06 197 LEU A CA 1
ATOM 1470 C C . LEU A 1 197 ? -0.716 -13.542 1.971 1.00 97.06 197 LEU A C 1
ATOM 1472 O O . LEU A 1 197 ? -1.805 -13.536 2.556 1.00 97.06 197 LEU A O 1
ATOM 1476 N N . GLY A 1 198 ? -0.417 -14.456 1.043 1.00 97.00 198 GLY A N 1
ATOM 1477 C CA . GLY A 1 198 ? -1.271 -15.591 0.681 1.00 97.00 198 GLY A CA 1
ATOM 1478 C C . GLY A 1 198 ? -1.628 -16.507 1.862 1.00 97.00 198 GLY A C 1
ATOM 1479 O O . GLY A 1 198 ? -2.696 -17.123 1.869 1.00 97.00 198 GLY A O 1
ATOM 1480 N N . ASP A 1 199 ? -0.831 -16.517 2.923 1.00 97.31 199 ASP A N 1
ATOM 1481 C CA . ASP A 1 199 ? -1.072 -17.325 4.117 1.00 97.31 199 ASP A CA 1
ATOM 1482 C C . ASP A 1 199 ? -1.786 -16.551 5.227 1.00 97.31 199 ASP A C 1
ATOM 1484 O O . ASP A 1 199 ? -2.239 -17.151 6.203 1.00 97.31 199 ASP A O 1
ATOM 1488 N N . HIS A 1 200 ? -1.996 -15.238 5.067 1.00 96.50 200 HIS A N 1
ATOM 1489 C CA . HIS A 1 200 ? -2.703 -14.446 6.067 1.00 96.50 200 HIS A CA 1
ATOM 1490 C C . HIS A 1 200 ? -4.125 -14.982 6.272 1.00 96.50 200 HIS A C 1
ATOM 1492 O O . HIS A 1 200 ? -4.950 -15.042 5.342 1.00 96.50 200 HIS A O 1
ATOM 1498 N N . ARG A 1 201 ? -4.408 -15.381 7.513 1.00 93.06 201 ARG A N 1
ATOM 1499 C CA . ARG A 1 201 ? -5.725 -15.801 7.984 1.00 93.06 201 ARG A CA 1
ATOM 1500 C C . ARG A 1 201 ? -6.109 -14.921 9.172 1.00 93.06 201 ARG A C 1
ATOM 1502 O O . ARG A 1 201 ? -5.528 -15.072 10.249 1.00 93.06 201 ARG A O 1
ATOM 1509 N N . PRO A 1 202 ? -7.072 -14.008 9.003 1.00 90.25 202 PRO A N 1
ATOM 1510 C CA . PRO A 1 202 ? -7.585 -13.244 10.124 1.00 90.25 202 PRO A CA 1
ATOM 1511 C C . PRO A 1 202 ? -8.206 -14.203 11.141 1.00 90.25 202 PRO A C 1
ATOM 1513 O O . PRO A 1 202 ? -8.894 -15.152 10.762 1.00 90.25 202 PRO A O 1
ATOM 1516 N N . ALA A 1 203 ? -7.980 -13.964 12.436 1.00 83.44 203 ALA A N 1
ATOM 1517 C CA . ALA A 1 203 ? -8.670 -14.721 13.478 1.00 83.44 203 ALA A CA 1
ATOM 1518 C C . ALA A 1 203 ? -10.184 -14.677 13.213 1.00 83.44 203 ALA A C 1
ATOM 1520 O O . ALA A 1 203 ? -10.746 -13.589 13.051 1.00 83.44 203 ALA A O 1
ATOM 1521 N N . GLY A 1 204 ? -10.825 -15.846 13.137 1.00 73.94 204 GLY A N 1
ATOM 1522 C CA . GLY A 1 204 ? -12.259 -15.922 12.874 1.00 73.94 204 GLY A CA 1
ATOM 1523 C C . GLY A 1 204 ? -13.011 -15.000 13.827 1.00 73.94 204 GLY A C 1
ATOM 1524 O O . GLY A 1 204 ? -12.647 -14.896 15.006 1.00 73.94 204 GLY A O 1
ATOM 1525 N N . THR A 1 205 ? -14.021 -14.295 13.318 1.00 61.34 205 THR A N 1
ATOM 1526 C CA . THR A 1 205 ? -14.954 -13.562 14.168 1.00 61.34 205 THR A CA 1
ATOM 1527 C C . THR A 1 205 ? -15.519 -14.596 15.129 1.00 61.34 205 THR A C 1
ATOM 1529 O O . THR A 1 205 ? -16.307 -15.442 14.720 1.00 61.34 205 THR A O 1
ATOM 1532 N N . ARG A 1 206 ? -15.052 -14.616 16.387 1.00 57.09 206 ARG A N 1
ATOM 1533 C CA . ARG A 1 206 ? -15.697 -15.435 17.413 1.00 57.09 206 ARG A CA 1
ATOM 1534 C C . ARG A 1 206 ? -17.145 -14.994 17.374 1.00 57.09 206 ARG A C 1
ATOM 1536 O O . ARG A 1 206 ? -17.400 -13.820 17.650 1.00 57.09 206 ARG A O 1
ATOM 1543 N N . GLU A 1 207 ? -18.051 -15.884 16.969 1.00 57.06 207 GLU A N 1
ATOM 1544 C CA . GLU A 1 207 ? -19.474 -15.629 17.111 1.00 57.06 207 GLU A CA 1
ATOM 1545 C C . GLU A 1 207 ? -19.652 -15.161 18.546 1.00 57.06 207 GLU A C 1
ATOM 1547 O O . GLU A 1 207 ? -19.321 -15.875 19.498 1.00 57.06 207 GLU A O 1
ATOM 1552 N N . SER A 1 208 ? -20.038 -13.895 18.701 1.00 54.88 208 SER A N 1
ATOM 1553 C CA . SER A 1 208 ? -20.442 -13.406 19.999 1.00 54.88 208 SER A CA 1
ATOM 1554 C C . SER A 1 208 ? -21.634 -14.276 20.343 1.00 54.88 208 SER A C 1
ATOM 1556 O O . SER A 1 208 ? -22.701 -14.127 19.748 1.00 54.88 208 SER A O 1
ATOM 1558 N N . SER A 1 209 ? -21.425 -15.244 21.231 1.00 54.19 209 SER A N 1
ATOM 1559 C CA . SER A 1 209 ? -22.485 -16.013 21.854 1.00 54.19 209 SER A CA 1
ATOM 1560 C C . SER A 1 209 ? -23.253 -15.042 22.740 1.00 54.19 209 SER A C 1
ATOM 1562 O O . SER A 1 209 ? -23.120 -15.020 23.962 1.00 54.19 209 SER A O 1
ATOM 1564 N N . ALA A 1 210 ? -24.017 -14.157 22.098 1.00 66.62 210 ALA A N 1
ATOM 1565 C CA . ALA A 1 210 ? -24.992 -13.341 22.771 1.00 66.62 210 ALA A CA 1
ATOM 1566 C C . ALA A 1 210 ? -25.885 -14.329 23.528 1.00 66.62 210 ALA A C 1
ATOM 1568 O O . ALA A 1 210 ? -26.400 -15.269 22.912 1.00 66.62 210 ALA A O 1
ATOM 1569 N N . PRO A 1 211 ? -26.016 -14.192 24.856 1.00 63.91 211 PRO A N 1
ATOM 1570 C CA . PRO A 1 211 ? -26.852 -15.095 25.618 1.00 63.91 211 PRO A CA 1
ATOM 1571 C C . PRO A 1 211 ? -28.257 -15.006 25.035 1.00 63.91 211 PRO A C 1
ATOM 1573 O O . PRO A 1 211 ? -28.841 -13.919 24.982 1.00 63.91 211 PRO A O 1
ATOM 1576 N N . VAL A 1 212 ? -28.773 -16.140 24.561 1.00 75.25 212 VAL A N 1
ATOM 1577 C CA . VAL A 1 212 ? -30.181 -16.283 24.203 1.00 75.25 212 VAL A CA 1
ATOM 1578 C C . VAL A 1 212 ? -30.958 -15.868 25.446 1.00 75.25 212 VAL A C 1
ATOM 1580 O O . VAL A 1 212 ? -30.889 -16.526 26.482 1.00 75.25 212 VAL A O 1
ATOM 1583 N N . ARG A 1 213 ? -31.608 -14.704 25.393 1.00 77.12 213 ARG A N 1
ATOM 1584 C CA . ARG A 1 213 ? -32.524 -14.303 26.453 1.00 77.12 213 ARG A CA 1
ATOM 1585 C C . ARG A 1 213 ? -33.764 -15.160 26.275 1.00 77.12 213 ARG A C 1
ATOM 1587 O O . ARG A 1 213 ? -34.547 -14.898 25.366 1.00 77.12 213 ARG A O 1
ATOM 1594 N N . ASP A 1 214 ? -33.912 -16.168 27.126 1.00 72.12 214 ASP A N 1
ATOM 1595 C CA . ASP A 1 214 ? -35.185 -16.856 27.294 1.00 72.12 214 ASP A CA 1
ATOM 1596 C C . ASP A 1 214 ? -36.235 -15.805 27.667 1.00 72.12 214 ASP A C 1
ATOM 1598 O O . ASP A 1 214 ? -36.161 -15.156 28.714 1.00 72.12 214 ASP A O 1
ATOM 1602 N N . VAL A 1 215 ? -37.172 -15.575 26.751 1.00 73.88 215 VAL A N 1
ATOM 1603 C CA . VAL A 1 215 ? -38.364 -14.776 27.020 1.00 73.88 215 VAL A CA 1
ATOM 1604 C C . VAL A 1 215 ? -39.288 -15.664 27.849 1.00 73.88 215 VAL A C 1
ATOM 1606 O O . VAL A 1 215 ? -39.737 -16.701 27.360 1.00 73.88 215 VAL A O 1
ATOM 1609 N N . GLN A 1 216 ? -39.504 -15.277 29.108 1.00 73.88 216 GLN A N 1
ATOM 1610 C CA . GLN A 1 216 ? -40.522 -15.858 29.989 1.00 73.88 216 GLN A CA 1
ATOM 1611 C C . GLN A 1 216 ? -41.918 -15.350 29.635 1.00 73.88 216 GLN A C 1
ATOM 1613 O O . GLN A 1 216 ? -42.031 -14.157 29.269 1.00 73.88 216 GLN A O 1
#

pLDDT: mean 86.54, std 19.04, range [30.48, 98.75]

Secondary structure (DSSP, 8-state):
---PPPP-EEEEEE------PPPPP---------------EEEEEEEPTTTS-EEEEEE-HHHHTSSEEEEEEEEE-S-BTTBSEEEEEEEEEEEEEEEEEEEEEEPPTT-EEEEEEEETTEEEEEEEETTEEEEEEES--TT-EEEEETTEEEEEEEEEEEEEEEEEEEEESSPPP-EEETTEEEETTEEEETT-GGG--PPP------------

Radius of gyration: 20.29 Å; chains: 1; bounding box: 56×36×68 Å

Foldseek 3Di:
DDPDFPDKDWDKDFDDDDDDDDDDDDDDDDCPPPPPPQPKDWPDWDAAPPFRWTWTWIWRCVVVVFPGWIKIKTKACPDFQQFNIKIKIKTKGAHPDKTKIKGKIQGDPPWDKDWQDDAQNWTKIWTDDPFKIKIKTFQCCVQWDWDDDPNMTITIHITRMDITTMMITIDGHDDGGWHGDRQWIHRHNAIQRNVPNVPHHDDHPPPPPPPPPPDD

Sequence (216 aa):
MPSGLGGIVLQLCRAADSRTARSPSPERRSVADDECLGRGATLESRAYEGQGGGFLSLDGHLNYEVEKAHRDLVVDLRPVGGADSVIAVHDAFADSVSHRYEWQLAPEPGLEIAFGDTESGSRTFLFRKGDAWLKGWVLNPEGAELSTDKDAFKVTRTGTEADFRIVLAVGKGTPPTAAADGSTLSLGSTTYDLDSLGDHRPAGTRESSAPVRDVQ